Protein AF-A0A2N1RUA9-F1 (afdb_monomer_lite)

Secondary structure (DSSP, 8-state):
-EE--SSSGGGTHHHHHTT-TTS-HHHHHHHHHHHHHHHHHHHHHHHHHHHHHSTTHHHHHHHHHHHHHHHHTT-TT--------SS-GGGSEEEEEEEETTEEEEEEEESS-S-SSHHHHHHHHHHHHHHT-TTS----GGGGGGEEEEEEEE---B--S-GGG--TTT-EEEEE-TTS-EEEE-HHHHHS-----

Structure (mmCIF, N/CA/C/O backbone):
data_AF-A0A2N1RUA9-F1
#
_entry.id   AF-A0A2N1RUA9-F1
#
loop_
_atom_site.group_PDB
_atom_site.id
_atom_site.type_symbol
_atom_site.label_atom_id
_atom_site.label_alt_id
_atom_site.label_comp_id
_atom_site.label_asym_id
_atom_site.label_entity_id
_atom_site.label_seq_id
_atom_site.pdbx_PDB_ins_code
_atom_site.Cartn_x
_atom_site.Cartn_y
_atom_site.Cartn_z
_atom_site.occupancy
_atom_site.B_iso_or_equiv
_atom_site.auth_seq_id
_atom_site.auth_comp_id
_atom_site.auth_asym_id
_atom_site.auth_atom_id
_atom_site.pdbx_PDB_model_num
ATOM 1 N N . MET A 1 1 ? 3.874 -5.094 -18.663 1.00 42.56 1 MET A N 1
ATOM 2 C CA . MET A 1 1 ? 5.030 -5.319 -17.768 1.00 42.56 1 MET A CA 1
ATOM 3 C C . MET A 1 1 ? 4.571 -6.007 -16.485 1.00 42.56 1 MET A C 1
ATOM 5 O O . MET A 1 1 ? 3.390 -5.948 -16.163 1.00 42.56 1 MET A O 1
ATOM 9 N N . ILE A 1 2 ? 5.467 -6.669 -15.761 1.00 40.00 2 ILE A N 1
ATOM 10 C CA . ILE A 1 2 ? 5.155 -7.525 -14.615 1.00 40.00 2 ILE A CA 1
ATOM 11 C C . ILE A 1 2 ? 5.863 -7.078 -13.342 1.00 40.00 2 ILE A C 1
ATOM 13 O O . ILE A 1 2 ? 6.996 -6.609 -13.382 1.00 40.00 2 ILE A O 1
ATOM 17 N N . LEU A 1 3 ? 5.184 -7.272 -12.210 1.00 44.28 3 LEU A N 1
ATOM 18 C CA . LEU A 1 3 ? 5.670 -6.968 -10.866 1.00 44.28 3 LEU A CA 1
ATOM 19 C C . LEU A 1 3 ? 6.055 -8.249 -10.144 1.00 44.28 3 LEU A C 1
ATOM 21 O O . LEU A 1 3 ? 5.172 -9.037 -9.819 1.00 44.28 3 LEU A O 1
ATOM 25 N N . LYS A 1 4 ? 7.348 -8.471 -9.902 1.00 37.97 4 LYS A N 1
ATOM 26 C CA . LYS A 1 4 ? 7.865 -9.704 -9.299 1.00 37.97 4 LYS A CA 1
ATOM 27 C C . LYS A 1 4 ? 7.522 -9.796 -7.820 1.00 37.97 4 LYS A C 1
ATOM 29 O O . LYS A 1 4 ? 7.831 -8.886 -7.058 1.00 37.97 4 LYS A O 1
ATOM 34 N N . ASN A 1 5 ? 6.931 -10.924 -7.426 1.00 36.81 5 ASN A N 1
ATOM 35 C CA . ASN A 1 5 ? 6.947 -11.399 -6.048 1.00 36.81 5 ASN A CA 1
ATOM 36 C C . ASN A 1 5 ? 7.707 -12.728 -6.015 1.00 36.81 5 ASN A C 1
ATOM 38 O O . ASN A 1 5 ? 7.568 -13.565 -6.914 1.00 36.81 5 ASN A O 1
ATOM 42 N N . MET A 1 6 ? 8.607 -12.875 -5.047 1.00 37.62 6 MET A N 1
ATOM 43 C CA . MET A 1 6 ? 9.516 -14.015 -4.993 1.00 37.62 6 MET A CA 1
ATOM 44 C C . MET A 1 6 ? 8.728 -15.301 -4.785 1.00 37.62 6 MET A C 1
ATOM 46 O O . MET A 1 6 ? 7.978 -15.368 -3.828 1.00 37.62 6 MET A O 1
ATOM 50 N N . GLN A 1 7 ? 8.972 -16.312 -5.630 1.00 35.53 7 GLN A N 1
ATOM 51 C CA . GLN A 1 7 ? 9.122 -17.712 -5.193 1.00 35.53 7 GLN A CA 1
ATOM 52 C C . GLN A 1 7 ? 9.864 -18.623 -6.207 1.00 35.53 7 GLN A C 1
ATOM 54 O O . GLN A 1 7 ? 10.310 -19.672 -5.772 1.00 35.53 7 GLN A O 1
ATOM 59 N N . ASN A 1 8 ? 10.122 -18.286 -7.493 1.00 37.62 8 ASN A N 1
ATOM 60 C CA . ASN A 1 8 ? 10.739 -19.293 -8.409 1.00 37.62 8 ASN A CA 1
ATOM 61 C C . ASN A 1 8 ? 11.788 -18.862 -9.473 1.00 37.62 8 ASN A C 1
ATOM 63 O O . ASN A 1 8 ? 12.242 -19.699 -10.251 1.00 37.62 8 ASN A O 1
ATOM 67 N N . GLY A 1 9 ? 12.284 -17.620 -9.502 1.00 40.34 9 GLY A N 1
ATOM 68 C CA . GLY A 1 9 ? 13.133 -17.136 -10.618 1.00 40.34 9 GLY A CA 1
ATOM 69 C C . GLY A 1 9 ? 14.621 -17.552 -10.648 1.00 40.34 9 GLY A C 1
ATOM 70 O O . GLY A 1 9 ? 15.316 -17.265 -11.620 1.00 40.34 9 GLY A O 1
ATOM 71 N N . LYS A 1 10 ? 15.161 -18.207 -9.608 1.00 46.91 10 LYS A N 1
ATOM 72 C CA . LYS A 1 10 ? 16.627 -18.367 -9.438 1.00 46.91 10 LYS A CA 1
ATOM 73 C C . LYS A 1 10 ? 17.300 -19.364 -10.403 1.00 46.91 10 LYS A C 1
ATOM 75 O O . LYS A 1 10 ? 18.515 -19.305 -10.573 1.00 46.91 10 LYS A O 1
ATOM 80 N N . ARG A 1 11 ? 16.561 -20.295 -11.027 1.00 40.75 11 ARG A N 1
ATOM 81 C CA . ARG A 1 11 ? 17.161 -21.426 -11.777 1.00 40.75 11 ARG A CA 1
ATOM 82 C C . ARG A 1 11 ? 17.362 -21.209 -13.280 1.00 40.75 11 ARG A C 1
ATOM 84 O O . ARG A 1 11 ? 18.169 -21.927 -13.873 1.00 40.75 11 ARG A O 1
ATOM 91 N N . GLU A 1 12 ? 16.689 -20.246 -13.903 1.00 42.81 12 GLU A N 1
ATOM 92 C CA . GLU A 1 12 ? 16.811 -20.033 -15.356 1.00 42.81 12 GLU A CA 1
ATOM 93 C C . GLU A 1 12 ? 17.835 -18.960 -15.737 1.00 42.81 12 GLU A C 1
ATOM 95 O O . GLU A 1 12 ? 18.632 -19.185 -16.650 1.00 42.81 12 GLU A O 1
ATOM 100 N N . GLN A 1 13 ? 17.928 -17.862 -14.982 1.00 43.50 13 GLN A N 1
ATOM 101 C CA . GLN A 1 13 ? 18.855 -16.767 -15.302 1.00 43.50 13 GLN A CA 1
ATOM 102 C C . GLN A 1 13 ? 20.340 -17.172 -15.260 1.00 43.50 13 GLN A C 1
ATOM 104 O O . GLN A 1 13 ? 21.136 -16.722 -16.087 1.00 43.50 13 GLN A O 1
ATOM 109 N N . MET A 1 14 ? 20.715 -18.099 -14.371 1.00 39.50 14 MET A N 1
ATOM 110 C CA . MET A 1 14 ? 22.101 -18.572 -14.245 1.00 39.50 14 MET A CA 1
ATOM 111 C C . MET A 1 14 ? 22.609 -19.280 -15.519 1.00 39.50 14 MET A C 1
ATOM 113 O O . MET A 1 14 ? 23.800 -19.232 -15.827 1.00 39.50 14 MET A O 1
ATOM 117 N N . ARG A 1 15 ? 21.717 -19.923 -16.294 1.00 41.12 15 ARG A N 1
ATOM 118 C CA . ARG A 1 15 ? 22.080 -20.635 -17.537 1.00 41.12 15 ARG A CA 1
ATOM 119 C C . ARG A 1 15 ? 22.287 -19.700 -18.730 1.00 41.12 15 ARG A C 1
ATOM 121 O O . ARG A 1 15 ? 23.037 -20.049 -19.640 1.00 41.12 15 ARG A O 1
ATOM 128 N N . PHE A 1 16 ? 21.665 -18.524 -18.723 1.00 46.50 16 PHE A N 1
ATOM 129 C CA . PHE A 1 16 ? 21.822 -17.523 -19.779 1.00 46.50 16 PHE A CA 1
ATOM 130 C C . PHE A 1 16 ? 23.132 -16.735 -19.619 1.00 46.50 16 PHE A C 1
ATOM 132 O O . PHE A 1 16 ? 23.867 -16.537 -20.587 1.00 46.50 16 PHE A O 1
ATOM 139 N N . PHE A 1 17 ? 23.485 -16.385 -18.378 1.00 43.34 17 PHE A N 1
ATOM 140 C CA . PHE A 1 17 ? 24.658 -15.565 -18.063 1.00 43.34 17 PHE A CA 1
ATOM 141 C C . PHE A 1 17 ? 25.999 -16.222 -18.447 1.00 43.34 17 PHE A C 1
ATOM 143 O O . PHE A 1 17 ? 26.892 -15.554 -18.967 1.00 43.34 17 PHE A O 1
ATOM 150 N N . MET A 1 18 ? 26.131 -17.549 -18.303 1.00 45.53 18 MET A N 1
ATOM 151 C CA . MET A 1 18 ? 27.365 -18.261 -18.680 1.00 45.53 18 MET A CA 1
ATOM 152 C C . MET A 1 18 ? 27.658 -18.279 -20.194 1.00 45.53 18 MET A C 1
ATOM 154 O O . MET A 1 18 ? 28.789 -18.567 -20.582 1.00 45.53 18 MET A O 1
ATOM 158 N N . LYS A 1 19 ? 26.694 -17.945 -21.068 1.00 47.72 19 LYS A N 1
ATOM 159 C CA . LYS A 1 19 ? 26.916 -17.908 -22.528 1.00 47.72 19 LYS A CA 1
ATOM 160 C C . LYS A 1 19 ? 27.533 -16.598 -23.039 1.00 47.72 19 LYS A C 1
ATOM 162 O O . LYS A 1 19 ? 28.067 -16.598 -24.145 1.00 47.72 19 LYS A O 1
ATOM 167 N N . LEU A 1 20 ? 27.502 -15.504 -22.270 1.00 50.00 20 LEU A N 1
ATOM 168 C CA . LEU A 1 20 ? 27.883 -14.164 -22.757 1.00 50.00 20 LEU A CA 1
ATOM 169 C C . LEU A 1 20 ? 29.338 -13.738 -22.463 1.00 50.00 20 LEU A C 1
ATOM 171 O O . LEU A 1 20 ? 29.766 -12.669 -22.900 1.00 50.00 20 LEU A O 1
ATOM 175 N N . LEU A 1 21 ? 30.128 -14.556 -21.762 1.00 47.06 21 LEU A N 1
ATOM 176 C CA . LEU A 1 21 ? 31.463 -14.190 -21.268 1.00 47.06 21 LEU A CA 1
ATOM 177 C C . LEU A 1 21 ? 32.579 -14.295 -22.338 1.00 47.06 21 LEU A C 1
ATOM 179 O O . LEU A 1 21 ? 33.571 -14.993 -22.138 1.00 47.06 21 LEU A O 1
ATOM 183 N N . LYS A 1 22 ? 32.429 -13.636 -23.498 1.00 52.94 22 LYS A N 1
ATOM 184 C CA . LYS A 1 22 ? 33.479 -13.575 -24.546 1.00 52.94 22 LYS A CA 1
ATOM 185 C C . LYS A 1 22 ? 33.637 -12.224 -25.277 1.00 52.94 22 LYS A C 1
ATOM 187 O O . LYS A 1 22 ? 34.222 -12.204 -26.357 1.00 52.94 22 LYS A O 1
ATOM 192 N N . ILE A 1 23 ? 33.167 -11.084 -24.751 1.00 46.62 23 ILE A N 1
ATOM 193 C CA . ILE A 1 23 ? 33.202 -9.800 -25.498 1.00 46.62 23 ILE A CA 1
ATOM 194 C C . ILE A 1 23 ? 33.812 -8.643 -24.671 1.00 46.62 23 ILE A C 1
ATOM 196 O O . ILE A 1 23 ? 33.633 -8.567 -23.462 1.00 46.62 23 ILE A O 1
ATOM 200 N N . LYS A 1 24 ? 34.590 -7.793 -25.368 1.00 45.09 24 LYS A N 1
ATOM 201 C CA . LYS A 1 24 ? 35.513 -6.722 -24.924 1.00 45.09 24 LYS A CA 1
ATOM 202 C C . LYS A 1 24 ? 34.976 -5.755 -23.840 1.00 45.09 24 LYS A C 1
ATOM 204 O O . LYS A 1 24 ? 33.790 -5.487 -23.734 1.00 45.09 24 LYS A O 1
ATOM 209 N N . ILE A 1 25 ? 35.902 -5.144 -23.093 1.00 53.41 25 ILE A N 1
ATOM 210 C CA . ILE A 1 25 ? 35.712 -4.344 -21.858 1.00 53.41 25 ILE A CA 1
ATOM 211 C C . ILE A 1 25 ? 34.603 -3.263 -21.923 1.00 53.41 25 ILE A C 1
ATOM 213 O O . ILE A 1 25 ? 33.940 -3.016 -20.919 1.00 53.41 25 ILE A O 1
ATOM 217 N N . ILE A 1 26 ? 34.342 -2.650 -23.085 1.00 49.78 26 ILE A N 1
ATOM 218 C CA . ILE A 1 26 ? 33.304 -1.606 -23.232 1.00 49.78 26 ILE A CA 1
ATOM 219 C C . ILE A 1 26 ? 31.886 -2.203 -23.284 1.00 49.78 26 ILE A C 1
ATOM 221 O O . ILE A 1 26 ? 30.969 -1.653 -22.677 1.00 49.78 26 ILE A O 1
ATOM 225 N N . THR A 1 27 ? 31.688 -3.357 -23.931 1.00 48.97 27 THR A N 1
ATOM 226 C CA . THR A 1 27 ? 30.397 -4.065 -23.874 1.00 48.97 27 THR A CA 1
ATOM 227 C C . THR A 1 27 ? 30.180 -4.716 -22.514 1.00 48.97 27 THR A C 1
ATOM 229 O O . THR A 1 27 ? 29.043 -4.771 -22.061 1.00 48.97 27 THR A O 1
ATOM 232 N N . ALA A 1 28 ? 31.246 -5.121 -21.814 1.00 51.62 28 ALA A N 1
ATOM 233 C CA . ALA A 1 28 ? 31.136 -5.604 -20.440 1.00 51.62 28 ALA A CA 1
ATOM 234 C C . ALA A 1 28 ? 30.519 -4.547 -19.505 1.00 51.62 28 ALA A C 1
ATOM 236 O O . ALA A 1 28 ? 29.645 -4.902 -18.728 1.00 51.62 28 ALA A O 1
ATOM 237 N N . LEU A 1 29 ? 30.877 -3.258 -19.623 1.00 52.47 29 LEU A N 1
ATOM 238 C CA . LEU A 1 29 ? 30.292 -2.182 -18.802 1.00 52.47 29 LEU A CA 1
ATOM 239 C C . LEU A 1 29 ? 28.797 -1.941 -19.096 1.00 52.47 29 LEU A C 1
ATOM 241 O O . LEU A 1 29 ? 28.012 -1.752 -18.170 1.00 52.47 29 LEU A O 1
ATOM 245 N N . ILE A 1 30 ? 28.401 -1.985 -20.374 1.00 56.00 30 ILE A N 1
ATOM 246 C CA . ILE A 1 30 ? 27.001 -1.820 -20.814 1.00 56.00 30 ILE A CA 1
ATOM 247 C C . ILE A 1 30 ? 26.146 -3.033 -20.421 1.00 56.00 30 ILE A C 1
ATOM 249 O O . ILE A 1 30 ? 24.966 -2.877 -20.142 1.00 56.00 30 ILE A O 1
ATOM 253 N N . ILE A 1 31 ? 26.730 -4.232 -20.351 1.00 57.78 31 ILE A N 1
ATOM 254 C CA . ILE A 1 31 ? 26.062 -5.438 -19.836 1.00 57.78 31 ILE A CA 1
ATOM 255 C C . ILE A 1 31 ? 26.007 -5.423 -18.299 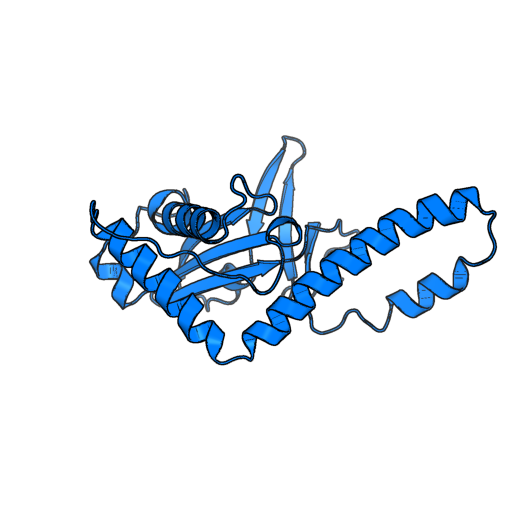1.00 57.78 31 ILE A C 1
ATOM 257 O O . ILE A 1 31 ? 25.039 -5.907 -17.718 1.00 57.78 31 ILE A O 1
ATOM 261 N N . LEU A 1 32 ? 27.016 -4.857 -17.629 1.00 54.47 32 LEU A N 1
ATOM 262 C CA . LEU A 1 32 ? 27.094 -4.822 -16.167 1.00 54.47 32 LEU A CA 1
ATOM 263 C C . LEU A 1 32 ? 26.116 -3.811 -15.551 1.00 54.47 32 LEU A C 1
ATOM 265 O O . LEU A 1 32 ? 25.615 -4.062 -14.461 1.00 54.47 32 LEU A O 1
ATOM 269 N N . LEU A 1 33 ? 25.816 -2.696 -16.230 1.00 54.91 33 LEU A N 1
ATOM 270 C CA . LEU A 1 33 ? 24.939 -1.641 -15.700 1.00 54.91 33 LEU A CA 1
ATOM 271 C C . LEU A 1 33 ? 23.479 -2.109 -15.478 1.00 54.91 33 LEU A C 1
ATOM 273 O O . LEU A 1 33 ? 22.962 -1.909 -14.376 1.00 54.91 33 LEU A O 1
ATOM 277 N N . PRO A 1 34 ? 22.817 -2.791 -16.440 1.00 53.75 34 PRO A N 1
ATOM 278 C CA . PRO A 1 34 ? 21.509 -3.406 -16.224 1.00 53.75 34 PRO A CA 1
ATOM 279 C C . PRO A 1 34 ? 21.573 -4.517 -15.175 1.00 53.75 34 PRO A C 1
ATOM 281 O O . PRO A 1 34 ? 20.695 -4.602 -14.324 1.00 53.75 34 PRO A O 1
ATOM 284 N N . LEU A 1 35 ? 22.642 -5.326 -15.179 1.00 55.41 35 LEU A N 1
ATOM 285 C CA . LEU A 1 35 ? 22.828 -6.410 -14.211 1.00 55.41 35 LEU A CA 1
ATOM 286 C C . LEU A 1 35 ? 22.924 -5.883 -12.770 1.00 55.41 35 LEU A C 1
ATOM 288 O O . LEU A 1 35 ? 22.357 -6.469 -11.852 1.00 55.41 35 LEU A O 1
ATOM 292 N N . LEU A 1 36 ? 23.610 -4.753 -12.580 1.00 54.53 36 LEU A N 1
ATOM 293 C CA . LEU A 1 36 ? 23.755 -4.082 -11.291 1.00 54.53 36 LEU A CA 1
ATOM 294 C C . LEU A 1 36 ? 22.430 -3.459 -10.826 1.00 54.53 36 LEU A C 1
ATOM 296 O O . LEU A 1 36 ? 22.105 -3.529 -9.643 1.00 54.53 36 LEU A O 1
ATOM 300 N N . SER A 1 37 ? 21.641 -2.906 -11.754 1.00 53.12 37 SER A N 1
ATOM 301 C CA . SER A 1 37 ? 20.292 -2.395 -11.472 1.00 53.12 37 SER A CA 1
ATOM 302 C C . SER A 1 37 ? 19.312 -3.509 -11.092 1.00 53.12 37 SER A C 1
ATOM 304 O O . SER A 1 37 ? 18.479 -3.321 -10.207 1.00 53.12 37 SER A O 1
ATOM 306 N N . MET A 1 38 ? 19.396 -4.675 -11.737 1.00 50.25 38 MET A N 1
ATOM 307 C CA . MET A 1 38 ? 18.578 -5.828 -11.359 1.00 50.25 38 MET A CA 1
ATOM 308 C C . MET A 1 38 ? 18.996 -6.361 -9.986 1.00 50.25 38 MET A C 1
ATOM 310 O O . MET A 1 38 ? 18.140 -6.550 -9.123 1.00 50.25 38 MET A O 1
ATOM 314 N N . ALA A 1 39 ? 20.305 -6.488 -9.739 1.00 55.97 39 ALA A N 1
ATOM 315 C CA . ALA A 1 39 ? 20.842 -6.935 -8.456 1.00 55.97 39 ALA A CA 1
ATOM 316 C C . ALA A 1 39 ? 20.423 -6.031 -7.282 1.00 55.97 39 ALA A C 1
ATOM 318 O O . ALA A 1 39 ? 20.130 -6.536 -6.198 1.00 55.97 39 ALA A O 1
ATOM 319 N N . SER A 1 40 ? 20.346 -4.708 -7.480 1.00 58.41 40 SER A N 1
ATOM 320 C CA . SER A 1 40 ? 19.898 -3.787 -6.428 1.00 58.41 40 SER A CA 1
ATOM 321 C C . SER A 1 40 ? 18.397 -3.909 -6.142 1.00 58.41 40 SER A C 1
ATOM 323 O O . SER A 1 40 ? 18.010 -3.954 -4.973 1.00 58.41 40 SER A O 1
ATOM 325 N N . SER A 1 41 ? 17.551 -4.044 -7.169 1.00 58.84 41 SER A N 1
ATOM 326 C CA . SER A 1 41 ? 16.100 -4.219 -6.989 1.00 58.84 41 SER A CA 1
ATOM 327 C C . SER A 1 41 ? 15.729 -5.559 -6.336 1.00 58.84 41 SER A C 1
ATOM 329 O O . SER A 1 41 ? 14.921 -5.577 -5.405 1.00 58.84 41 SER A O 1
ATOM 331 N N . ASP A 1 42 ? 16.388 -6.657 -6.730 1.00 64.81 42 ASP A N 1
ATOM 332 C CA . ASP A 1 42 ? 16.209 -7.974 -6.109 1.00 64.81 42 ASP A CA 1
ATOM 333 C C . ASP A 1 42 ? 16.660 -7.939 -4.632 1.00 64.81 42 ASP A C 1
ATOM 335 O O . ASP A 1 42 ? 15.972 -8.484 -3.768 1.00 64.81 42 ASP A O 1
ATOM 339 N N . SER A 1 43 ? 17.737 -7.206 -4.306 1.00 76.94 43 SER A N 1
ATOM 340 C CA . SER A 1 43 ? 18.190 -7.042 -2.913 1.00 76.94 43 SER A CA 1
ATOM 341 C C . SER A 1 43 ? 17.208 -6.255 -2.034 1.00 76.94 43 SER A C 1
ATOM 343 O O . SER A 1 43 ? 17.139 -6.469 -0.825 1.00 76.94 43 SER A O 1
ATOM 345 N N . CYS A 1 44 ? 16.428 -5.340 -2.619 1.00 85.56 44 CYS A N 1
ATOM 346 C CA . CYS A 1 44 ? 15.458 -4.542 -1.870 1.00 85.56 44 CYS A CA 1
ATOM 347 C C . CYS A 1 44 ? 14.198 -5.342 -1.548 1.00 85.56 44 CYS A C 1
ATOM 349 O O . CYS A 1 44 ? 13.717 -5.281 -0.416 1.00 85.56 44 CYS A O 1
ATOM 351 N N . LEU A 1 45 ? 13.692 -6.130 -2.501 1.00 86.69 45 LEU A N 1
ATOM 352 C CA . LEU A 1 45 ? 12.578 -7.041 -2.239 1.00 86.69 45 LEU A CA 1
ATOM 353 C C . LEU A 1 45 ? 12.943 -8.137 -1.237 1.00 86.69 45 LEU A C 1
ATOM 355 O O . LEU A 1 45 ? 12.110 -8.489 -0.409 1.00 86.69 45 LEU A O 1
ATOM 359 N N . GLU A 1 46 ? 14.178 -8.640 -1.260 1.00 89.19 46 GLU A N 1
ATOM 360 C CA . GLU A 1 46 ? 14.644 -9.635 -0.287 1.00 89.19 46 GLU A CA 1
ATOM 361 C C . GLU A 1 46 ? 14.571 -9.107 1.156 1.00 89.19 46 GLU A C 1
ATOM 363 O O . GLU A 1 46 ? 14.069 -9.802 2.038 1.00 89.19 46 GLU A O 1
ATOM 368 N N . LYS A 1 47 ? 14.956 -7.844 1.391 1.00 92.56 47 LYS A N 1
ATOM 369 C CA . LYS A 1 47 ? 14.813 -7.195 2.710 1.00 92.56 47 LYS A CA 1
ATOM 370 C C . LYS A 1 47 ? 13.355 -7.079 3.154 1.00 92.56 47 LYS A C 1
ATOM 372 O O . LYS A 1 47 ? 13.048 -7.252 4.332 1.00 92.56 47 LYS A O 1
ATOM 377 N N . TRP A 1 48 ? 12.452 -6.777 2.223 1.00 93.06 48 TRP A N 1
ATOM 378 C CA . TRP A 1 48 ? 11.018 -6.719 2.504 1.00 93.06 48 TRP A CA 1
ATOM 379 C C . TRP A 1 48 ? 10.422 -8.094 2.800 1.00 93.06 48 TRP A C 1
ATOM 381 O O . TRP A 1 48 ? 9.617 -8.212 3.724 1.00 93.06 48 TRP A O 1
ATOM 391 N N . GLU A 1 49 ? 10.837 -9.126 2.067 1.00 91.19 49 GLU A N 1
ATOM 392 C CA . GLU A 1 49 ? 10.446 -10.508 2.341 1.00 91.19 49 GLU A CA 1
ATOM 393 C C . GLU A 1 49 ? 10.910 -10.924 3.738 1.00 91.19 49 GLU A C 1
ATOM 395 O O . GLU A 1 49 ? 10.103 -11.402 4.532 1.00 91.19 49 GLU A O 1
ATOM 400 N N . GLU A 1 50 ? 12.176 -10.678 4.078 1.00 92.62 50 GLU A N 1
ATOM 401 C CA . GLU A 1 50 ? 12.711 -10.974 5.406 1.00 92.62 50 GLU A CA 1
ATOM 402 C C . GLU A 1 50 ? 11.910 -10.251 6.498 1.00 92.62 50 GLU A C 1
ATOM 404 O O . GLU A 1 50 ? 11.463 -10.871 7.466 1.00 92.62 50 GLU A O 1
ATOM 409 N N . PHE A 1 51 ? 11.654 -8.952 6.320 1.00 93.81 51 PHE A N 1
ATOM 410 C CA . PHE A 1 51 ? 10.832 -8.167 7.238 1.00 93.81 51 PHE A CA 1
ATOM 411 C C . PHE A 1 51 ? 9.402 -8.703 7.371 1.00 93.81 51 PHE A C 1
ATOM 413 O O . PHE A 1 51 ? 8.826 -8.659 8.460 1.00 93.81 51 PHE A O 1
ATOM 420 N N . SER A 1 52 ? 8.827 -9.256 6.301 1.00 92.44 52 SER A N 1
ATOM 421 C CA . SER A 1 52 ? 7.479 -9.830 6.323 1.00 92.44 52 SER A CA 1
ATOM 422 C C . SER A 1 52 ? 7.348 -11.027 7.273 1.00 92.44 52 SER A C 1
ATOM 424 O O . SER A 1 52 ? 6.236 -11.347 7.701 1.00 92.44 52 SER A O 1
ATOM 426 N N . HIS A 1 53 ? 8.459 -11.650 7.673 1.00 92.88 53 HIS A N 1
ATOM 427 C CA . HIS A 1 53 ? 8.492 -12.739 8.654 1.00 92.88 53 HIS A CA 1
ATOM 428 C C . HIS A 1 53 ? 8.801 -12.262 10.078 1.00 92.88 53 HIS A C 1
ATOM 430 O O . HIS A 1 53 ? 8.591 -13.008 11.033 1.00 92.88 53 HIS A O 1
ATOM 436 N N . ARG A 1 54 ? 9.231 -11.007 10.243 1.00 94.12 54 ARG A N 1
ATOM 437 C CA . ARG A 1 54 ? 9.557 -10.404 11.541 1.00 94.12 54 ARG A CA 1
ATOM 438 C C . ARG A 1 54 ? 8.311 -9.941 12.300 1.00 94.12 54 ARG A C 1
ATOM 440 O O . ARG A 1 54 ? 7.245 -9.716 11.723 1.00 94.12 54 ARG A O 1
ATOM 447 N N . THR A 1 55 ? 8.436 -9.772 13.614 1.00 94.25 55 THR A N 1
ATOM 448 C CA . THR A 1 55 ? 7.345 -9.290 14.483 1.00 94.25 55 THR A CA 1
ATOM 449 C C . THR A 1 55 ? 7.058 -7.800 14.304 1.00 94.25 55 THR A C 1
ATOM 451 O O . THR A 1 55 ? 5.923 -7.352 14.450 1.00 94.25 55 THR A O 1
ATOM 454 N N . GLU A 1 56 ? 8.070 -7.045 13.898 1.00 92.62 56 GLU A N 1
ATOM 455 C CA . GLU A 1 56 ? 8.088 -5.603 13.688 1.00 92.62 56 GLU A CA 1
ATOM 456 C C . GLU A 1 56 ? 7.095 -5.183 12.597 1.00 92.62 56 GLU A C 1
ATOM 458 O O . GLU A 1 56 ? 6.531 -4.090 12.653 1.00 92.62 56 GLU A O 1
ATOM 463 N N . LYS A 1 57 ? 6.736 -6.090 11.675 1.00 94.12 57 LYS A N 1
ATOM 464 C CA . LYS A 1 57 ? 5.648 -5.865 10.710 1.00 94.12 57 LYS A CA 1
ATOM 465 C C . LYS A 1 57 ? 4.323 -5.501 11.381 1.00 94.12 57 LYS A C 1
ATOM 467 O O . LYS A 1 57 ? 3.505 -4.804 10.786 1.00 94.12 57 LYS A O 1
ATOM 472 N N . ILE A 1 58 ? 4.092 -5.960 12.615 1.00 94.62 58 ILE A N 1
ATOM 473 C CA . ILE A 1 58 ? 2.895 -5.625 13.394 1.00 94.62 58 ILE A CA 1
ATOM 474 C C . ILE A 1 58 ? 2.875 -4.126 13.700 1.00 94.62 58 ILE A C 1
ATOM 476 O O . ILE A 1 58 ? 1.822 -3.502 13.589 1.00 94.62 58 ILE A O 1
ATOM 480 N N . GLN A 1 59 ? 4.029 -3.529 14.012 1.00 95.50 59 GLN A N 1
ATOM 481 C CA . GLN A 1 59 ? 4.141 -2.089 14.248 1.00 95.50 59 GLN A CA 1
ATOM 482 C C . GLN A 1 59 ? 3.788 -1.308 12.981 1.00 95.50 59 GLN A C 1
ATOM 484 O O . GLN A 1 59 ? 2.960 -0.401 13.045 1.00 95.50 59 GLN A O 1
ATOM 489 N N . LEU A 1 60 ? 4.309 -1.721 11.820 1.00 96.31 60 LEU A N 1
ATOM 490 C CA . LEU A 1 60 ? 3.969 -1.099 10.537 1.00 96.31 60 LEU A CA 1
ATOM 491 C C . LEU A 1 60 ? 2.472 -1.231 10.213 1.00 96.31 60 LEU A C 1
ATOM 493 O O . LEU A 1 60 ? 1.823 -0.249 9.858 1.00 96.31 60 LEU A O 1
ATOM 497 N N . LYS A 1 61 ? 1.884 -2.421 10.397 1.00 96.44 61 LYS A N 1
ATOM 498 C CA . LYS A 1 61 ? 0.439 -2.637 10.203 1.00 96.44 61 LYS A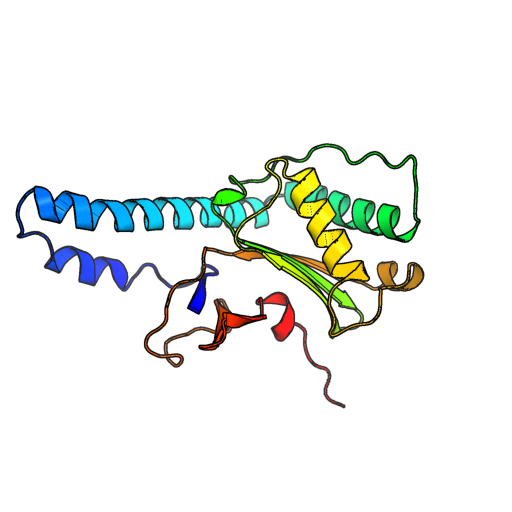 CA 1
ATOM 499 C C . LYS A 1 61 ? -0.403 -1.746 11.119 1.00 96.44 61 LYS A C 1
ATOM 501 O O . LYS A 1 61 ? -1.387 -1.158 10.667 1.00 96.44 61 LYS A O 1
ATOM 506 N N . ASN A 1 62 ? -0.016 -1.622 12.387 1.00 96.56 62 ASN A N 1
ATOM 507 C CA . ASN A 1 62 ? -0.703 -0.770 13.355 1.00 96.56 62 ASN A CA 1
ATOM 508 C C . ASN A 1 62 ? -0.572 0.711 12.996 1.00 96.56 62 ASN A C 1
ATOM 510 O O . ASN A 1 62 ? -1.556 1.446 13.088 1.00 96.56 62 ASN A O 1
ATOM 514 N N . TRP A 1 63 ? 0.607 1.136 12.541 1.00 97.62 63 TRP A N 1
ATOM 515 C CA . TRP A 1 63 ? 0.839 2.496 12.067 1.00 97.62 63 TRP A CA 1
ATOM 516 C C . TRP A 1 63 ? -0.057 2.821 10.867 1.00 97.62 63 TRP A C 1
ATOM 518 O O . TRP A 1 63 ? -0.752 3.837 10.877 1.00 97.62 63 TRP A O 1
ATOM 528 N N . ILE A 1 64 ? -0.134 1.921 9.877 1.00 98.00 64 ILE A N 1
ATOM 529 C CA . ILE A 1 64 ? -0.995 2.077 8.694 1.00 98.00 64 ILE A CA 1
ATOM 530 C C . ILE A 1 64 ? -2.466 2.199 9.114 1.00 98.00 64 ILE A C 1
ATOM 532 O O . ILE A 1 64 ? -3.163 3.125 8.692 1.00 9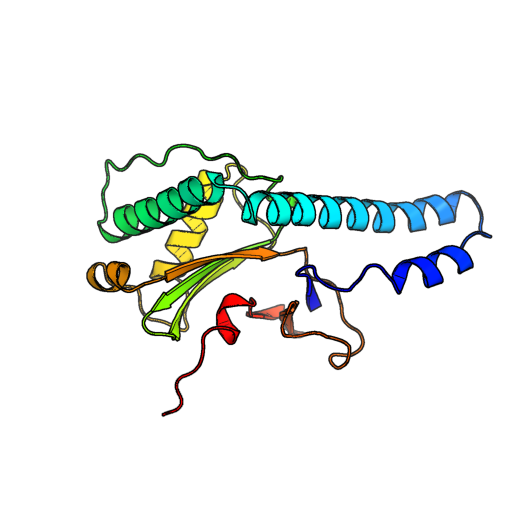8.00 64 ILE A O 1
ATOM 536 N N . ARG A 1 65 ? -2.944 1.297 9.981 1.00 97.62 65 ARG A N 1
ATOM 537 C CA . ARG A 1 65 ? -4.344 1.292 10.433 1.00 97.62 65 ARG A CA 1
ATOM 538 C C . ARG A 1 65 ? -4.698 2.535 11.252 1.00 97.62 65 ARG A C 1
ATOM 540 O O . ARG A 1 65 ? -5.761 3.115 11.042 1.00 97.62 65 ARG A O 1
ATOM 547 N N . THR A 1 66 ? -3.805 2.971 12.137 1.00 97.06 66 THR A N 1
ATOM 548 C CA . THR A 1 66 ? -3.989 4.190 12.944 1.00 97.06 66 THR A CA 1
ATOM 549 C C . THR A 1 66 ? -4.008 5.437 12.061 1.00 97.06 66 THR A C 1
ATOM 551 O O . THR A 1 66 ? -4.884 6.288 12.208 1.00 97.06 66 THR A O 1
ATOM 554 N N . THR A 1 67 ? -3.105 5.515 11.083 1.00 97.81 67 THR A N 1
ATOM 555 C CA . THR A 1 67 ? -3.060 6.602 10.096 1.00 97.81 67 THR A CA 1
ATOM 556 C C . THR A 1 67 ? -4.354 6.671 9.286 1.00 97.81 67 THR A C 1
ATOM 558 O O . THR A 1 67 ? -4.947 7.744 9.184 1.00 97.81 67 THR A O 1
ATOM 561 N N . ALA A 1 68 ? -4.858 5.535 8.789 1.00 97.75 68 ALA A N 1
ATOM 562 C CA . ALA A 1 68 ? -6.141 5.474 8.084 1.00 97.75 68 ALA A CA 1
ATOM 563 C C . ALA A 1 68 ? -7.308 5.970 8.957 1.00 97.75 68 ALA A C 1
ATOM 565 O O . ALA A 1 68 ? -8.126 6.775 8.509 1.00 97.75 68 ALA A O 1
ATOM 566 N N . PHE A 1 69 ? -7.358 5.549 10.225 1.00 97.19 69 PHE A N 1
ATOM 567 C CA . PHE A 1 69 ? -8.375 6.007 11.173 1.00 97.19 69 PHE A CA 1
ATOM 568 C C . PHE A 1 69 ? -8.313 7.519 11.426 1.00 97.19 69 PHE A C 1
ATOM 570 O O . PHE A 1 69 ? -9.354 8.184 11.440 1.00 97.19 69 PHE A O 1
ATOM 577 N N . ASN A 1 70 ? -7.112 8.073 11.613 1.00 96.88 70 ASN A N 1
ATOM 578 C CA . ASN A 1 70 ? -6.906 9.505 11.841 1.00 96.88 70 ASN A CA 1
ATOM 579 C C . ASN A 1 70 ? -7.347 10.340 10.635 1.00 96.88 70 ASN A C 1
ATOM 581 O O . ASN A 1 70 ? -8.047 11.343 10.808 1.00 96.88 70 ASN A O 1
ATOM 585 N N . ILE A 1 71 ? -7.010 9.882 9.424 1.00 96.75 71 ILE A N 1
ATOM 586 C CA . ILE A 1 71 ? -7.425 10.501 8.162 1.00 96.75 71 ILE A CA 1
ATOM 587 C C . ILE A 1 71 ? -8.957 10.512 8.048 1.00 96.75 71 ILE A C 1
ATOM 589 O O . ILE A 1 71 ? -9.545 11.580 7.870 1.00 96.75 71 ILE A O 1
ATOM 593 N N . LEU A 1 72 ? -9.618 9.360 8.226 1.00 96.31 72 LEU A N 1
ATOM 594 C CA . LEU A 1 72 ? -11.085 9.258 8.160 1.00 96.31 72 LEU A CA 1
ATOM 595 C C . LEU A 1 72 ? -11.787 10.079 9.245 1.00 96.31 72 LEU A C 1
ATOM 597 O O . LEU A 1 72 ? -12.863 10.630 9.022 1.00 96.31 72 LEU A O 1
ATOM 601 N N . SER A 1 73 ? -11.174 10.183 10.423 1.00 94.88 73 SER A N 1
ATOM 602 C CA . SER A 1 73 ? -11.688 10.989 11.533 1.00 94.88 73 SER A CA 1
ATOM 603 C C . SER A 1 73 ? -11.465 12.489 11.344 1.00 94.88 73 SER A C 1
ATOM 605 O O . SER A 1 73 ? -11.949 13.262 12.166 1.00 94.88 73 SER A O 1
ATOM 607 N N . LYS A 1 74 ? -10.741 12.906 10.292 1.00 92.81 74 LYS A N 1
ATOM 608 C CA . LYS A 1 74 ? -10.332 14.299 10.050 1.00 92.81 74 LYS A CA 1
ATOM 609 C C . LYS A 1 74 ? -9.652 14.920 11.277 1.00 92.81 74 LYS A C 1
ATOM 611 O O . LYS A 1 74 ? -9.847 16.100 11.569 1.00 92.81 74 LYS A O 1
ATOM 616 N N . ASN A 1 75 ? -8.878 14.114 12.007 1.00 91.25 75 ASN A N 1
ATOM 617 C CA . ASN A 1 75 ? -8.198 14.558 13.216 1.00 91.25 75 ASN A CA 1
ATOM 618 C C . ASN A 1 75 ? -7.058 15.518 12.841 1.00 91.25 75 ASN A C 1
ATOM 620 O O . ASN A 1 75 ? -6.058 15.097 12.259 1.00 91.25 75 ASN A O 1
ATOM 624 N N . LYS A 1 76 ? -7.230 16.807 13.152 1.00 84.25 76 LYS A N 1
ATOM 625 C CA . LYS A 1 76 ? -6.268 17.867 12.811 1.00 84.25 76 LYS A CA 1
ATOM 626 C C . LYS A 1 76 ? -5.004 17.829 13.670 1.00 84.25 76 LYS A C 1
ATOM 628 O O . LYS A 1 76 ? -3.964 18.274 13.203 1.00 84.25 76 LYS A O 1
ATOM 633 N N . ASP A 1 77 ? -5.097 17.251 14.864 1.00 88.88 77 ASP A N 1
ATOM 634 C CA . ASP A 1 77 ? -4.008 17.184 15.844 1.00 88.88 77 ASP A CA 1
ATOM 635 C C . ASP A 1 77 ? -3.286 15.826 15.812 1.00 88.88 77 ASP A C 1
ATOM 637 O O . ASP A 1 77 ? -2.433 15.535 16.651 1.00 88.88 77 ASP A O 1
ATOM 641 N N . ALA A 1 78 ? -3.637 14.958 14.857 1.00 88.69 78 ALA A N 1
ATOM 642 C CA . ALA A 1 78 ? -3.007 13.656 14.712 1.00 88.69 78 ALA A CA 1
ATOM 643 C C . ALA A 1 78 ? -1.522 13.802 14.359 1.00 88.69 78 ALA A C 1
ATOM 645 O O . ALA A 1 78 ? -1.163 14.343 13.311 1.00 88.69 78 ALA A O 1
ATOM 646 N N . ALA A 1 79 ? -0.665 13.242 15.210 1.00 87.25 79 ALA A N 1
ATOM 647 C CA . ALA A 1 79 ? 0.731 13.024 14.882 1.00 87.25 79 ALA A CA 1
ATOM 648 C C . ALA A 1 79 ? 0.873 11.794 13.975 1.00 87.25 79 ALA A C 1
ATOM 650 O O . ALA A 1 79 ? 0.234 10.762 14.193 1.00 87.25 79 ALA A O 1
ATOM 651 N N . TYR A 1 80 ? 1.753 11.902 12.984 1.00 89.94 80 TYR A N 1
ATOM 652 C CA . TYR A 1 80 ? 2.175 10.792 12.136 1.00 89.94 80 TYR A CA 1
ATOM 653 C C . TYR A 1 80 ? 3.653 10.560 12.437 1.00 89.94 80 TYR A C 1
ATOM 655 O O . TYR A 1 80 ? 4.489 11.253 11.855 1.00 89.94 80 TYR A O 1
ATOM 663 N N . PRO A 1 81 ? 3.982 9.696 13.416 1.00 90.38 81 PRO A N 1
ATOM 664 C CA . PRO A 1 81 ? 5.371 9.451 13.765 1.00 90.38 81 PRO A CA 1
ATOM 665 C C . PRO A 1 81 ? 6.098 8.883 12.552 1.00 90.38 81 PRO A C 1
ATOM 667 O O . PRO A 1 81 ? 5.489 8.174 11.742 1.00 90.38 81 PRO A O 1
ATOM 670 N N . ASP A 1 82 ? 7.382 9.207 12.441 1.00 92.06 82 ASP A N 1
ATOM 671 C CA . ASP A 1 82 ? 8.205 8.661 11.373 1.00 92.06 82 ASP A CA 1
ATOM 672 C C . ASP A 1 82 ? 8.314 7.137 11.503 1.00 92.06 82 ASP A C 1
ATOM 674 O O . ASP A 1 82 ? 8.138 6.569 12.588 1.00 92.06 82 ASP A O 1
ATOM 678 N N . ILE A 1 83 ? 8.563 6.479 10.377 1.00 93.50 83 ILE A N 1
ATOM 679 C CA . ILE A 1 83 ? 8.692 5.027 10.300 1.00 93.50 83 ILE A CA 1
ATOM 680 C C . ILE A 1 83 ? 9.908 4.662 9.470 1.00 93.50 83 ILE A C 1
ATOM 682 O O . ILE A 1 83 ? 10.201 5.275 8.445 1.00 93.50 83 ILE A O 1
ATOM 686 N N . GLU A 1 84 ? 10.571 3.594 9.882 1.00 91.19 84 GLU A N 1
ATOM 687 C CA . GLU A 1 84 ? 11.641 2.995 9.103 1.00 91.19 84 GLU A CA 1
ATOM 688 C C . GLU A 1 84 ? 11.074 1.861 8.252 1.00 91.19 84 GLU A C 1
ATOM 690 O O . GLU A 1 84 ? 10.293 1.031 8.729 1.00 91.19 84 GLU A O 1
ATOM 695 N N . LEU A 1 85 ? 11.463 1.833 6.977 1.00 92.31 85 LEU A N 1
ATOM 696 C CA . LEU A 1 85 ? 11.143 0.730 6.079 1.00 92.31 85 LEU A CA 1
ATOM 697 C C . LEU A 1 85 ? 12.357 -0.186 5.906 1.00 92.31 85 LEU A C 1
ATOM 699 O O . LEU A 1 85 ? 13.494 0.274 6.009 1.00 92.31 85 LEU A O 1
ATOM 703 N N . PRO A 1 86 ? 12.141 -1.473 5.584 1.00 91.56 86 PRO A N 1
ATOM 704 C CA . PRO A 1 86 ? 13.224 -2.454 5.448 1.00 91.56 86 PRO A CA 1
ATOM 705 C C . PRO A 1 86 ? 14.216 -2.131 4.329 1.00 91.56 86 PRO A C 1
ATOM 707 O O . PRO A 1 86 ? 15.358 -2.588 4.343 1.00 91.56 86 PRO A O 1
ATOM 710 N N . ALA A 1 87 ? 13.772 -1.370 3.332 1.00 90.06 87 ALA A N 1
ATOM 711 C CA . ALA A 1 87 ? 14.571 -0.942 2.202 1.00 90.06 87 ALA A CA 1
ATOM 712 C C . ALA A 1 87 ? 14.195 0.482 1.788 1.00 90.06 87 ALA A C 1
ATOM 714 O O . ALA A 1 87 ? 13.134 1.000 2.140 1.00 90.06 87 ALA A O 1
ATOM 715 N N . GLN A 1 88 ? 15.086 1.082 1.004 1.00 86.25 88 GLN A N 1
ATOM 716 C CA . GLN A 1 88 ? 14.893 2.381 0.375 1.00 86.25 88 GLN A CA 1
ATOM 717 C C . GLN A 1 88 ? 13.631 2.372 -0.506 1.00 86.25 88 GLN A C 1
ATOM 719 O O . GLN A 1 88 ? 13.523 1.499 -1.378 1.00 86.25 88 GLN A O 1
ATOM 724 N N . PRO A 1 89 ? 12.676 3.301 -0.294 1.00 85.12 89 PRO A N 1
ATOM 725 C CA . PRO A 1 89 ? 11.437 3.346 -1.065 1.00 85.12 89 PRO A CA 1
ATOM 726 C C . PRO A 1 89 ? 11.679 3.411 -2.575 1.00 85.12 89 PRO A C 1
ATOM 728 O O . PRO A 1 89 ? 10.950 2.803 -3.346 1.00 85.12 89 PRO A O 1
ATOM 731 N N . GLU A 1 90 ? 12.740 4.088 -3.013 1.00 85.50 90 GLU A N 1
ATOM 732 C CA . GLU A 1 90 ? 13.057 4.337 -4.422 1.00 85.50 90 GLU A CA 1
ATOM 733 C C . GLU A 1 90 ? 13.249 3.043 -5.232 1.00 85.50 90 GLU A C 1
ATOM 735 O O . GLU A 1 90 ? 13.017 3.018 -6.450 1.00 85.50 90 GLU A O 1
ATOM 740 N N . CYS A 1 91 ? 13.644 1.963 -4.554 1.00 84.94 91 CYS A N 1
ATOM 741 C CA . CYS A 1 91 ? 13.918 0.659 -5.144 1.00 84.94 91 CYS A CA 1
ATOM 742 C C . CYS A 1 91 ? 12.680 -0.241 -5.271 1.00 84.94 91 CYS A C 1
ATOM 744 O O . CYS A 1 91 ? 12.772 -1.298 -5.896 1.00 84.94 91 CYS A O 1
ATOM 746 N N . THR A 1 92 ? 11.531 0.154 -4.717 1.00 90.62 92 THR A N 1
ATOM 747 C CA . THR A 1 92 ? 10.304 -0.658 -4.701 1.00 90.62 92 THR A CA 1
ATOM 748 C C . THR A 1 92 ? 9.088 0.131 -5.173 1.00 90.62 92 THR A C 1
ATOM 750 O O . THR A 1 92 ? 9.054 1.348 -5.080 1.00 90.62 92 THR A O 1
ATOM 753 N N . GLY A 1 93 ? 8.072 -0.557 -5.687 1.00 93.81 93 GLY A N 1
ATOM 754 C CA . GLY A 1 93 ? 6.720 -0.012 -5.749 1.00 93.81 93 GLY A CA 1
ATOM 755 C C . GLY A 1 93 ? 5.976 -0.296 -4.454 1.00 93.81 93 GLY A C 1
ATOM 756 O O . GLY A 1 93 ? 6.169 -1.349 -3.848 1.00 93.81 93 GLY A O 1
ATOM 757 N N . LEU A 1 94 ? 5.120 0.635 -4.039 1.00 95.69 94 LEU A N 1
ATOM 758 C CA . LEU A 1 94 ? 4.310 0.511 -2.828 1.00 95.69 94 LEU A CA 1
ATOM 759 C C . LEU A 1 94 ? 2.855 0.808 -3.171 1.00 95.69 94 LEU A C 1
ATOM 761 O O . LEU A 1 94 ? 2.559 1.840 -3.774 1.00 95.69 94 LEU A O 1
ATOM 765 N N . PHE A 1 95 ? 1.958 -0.089 -2.767 1.00 96.94 95 PHE A N 1
ATOM 766 C CA . PHE A 1 95 ? 0.522 0.019 -3.013 1.00 96.94 95 PHE A CA 1
ATOM 767 C C . PHE A 1 95 ? -0.260 -0.334 -1.752 1.00 96.94 95 PHE A C 1
ATOM 769 O O . PHE A 1 95 ? -0.027 -1.377 -1.142 1.00 96.94 95 PHE A O 1
ATOM 776 N N . ILE A 1 96 ? -1.207 0.521 -1.375 1.00 98.19 96 ILE A N 1
ATOM 777 C CA . ILE A 1 96 ? -2.166 0.260 -0.304 1.00 98.19 96 ILE A CA 1
ATOM 778 C C . ILE A 1 96 ? -3.460 -0.231 -0.938 1.00 98.19 96 ILE A C 1
ATOM 780 O O . ILE A 1 96 ? -4.095 0.499 -1.695 1.00 98.19 96 ILE A O 1
ATOM 784 N N . THR A 1 97 ? -3.866 -1.451 -0.598 1.00 97.88 97 THR A N 1
ATOM 785 C CA . THR A 1 97 ? -5.147 -2.033 -1.001 1.00 97.88 97 THR A CA 1
ATOM 786 C C . THR A 1 97 ? -6.044 -2.184 0.223 1.00 97.88 97 THR A C 1
ATOM 788 O O . THR A 1 97 ? -5.654 -2.771 1.232 1.00 97.88 97 THR A O 1
ATOM 791 N N . LEU A 1 98 ? -7.260 -1.659 0.132 1.00 97.88 98 LEU A N 1
ATOM 792 C CA . LEU A 1 98 ? -8.323 -1.810 1.117 1.00 97.88 98 LEU A CA 1
ATOM 793 C C . LEU A 1 98 ? -9.226 -2.959 0.682 1.00 97.88 98 LEU A C 1
ATOM 795 O O . LEU A 1 98 ? -9.755 -2.945 -0.430 1.00 97.88 98 LEU A O 1
ATOM 799 N N . ILE A 1 99 ? -9.427 -3.938 1.556 1.00 96.38 99 ILE A N 1
ATOM 800 C CA . ILE A 1 99 ? -10.279 -5.098 1.300 1.00 96.38 99 ILE A CA 1
ATOM 801 C C . ILE A 1 99 ? -11.340 -5.159 2.392 1.00 96.38 99 ILE A C 1
ATOM 803 O O . ILE A 1 99 ? -11.028 -5.269 3.571 1.00 96.38 99 ILE A O 1
ATOM 807 N N . ARG A 1 100 ? -12.616 -5.126 2.012 1.00 94.56 100 ARG A N 1
ATOM 808 C CA . ARG A 1 100 ? -13.743 -5.253 2.942 1.00 94.56 100 ARG A CA 1
ATOM 809 C C . ARG A 1 100 ? -14.660 -6.369 2.478 1.00 94.56 100 ARG A C 1
ATOM 811 O O . ARG A 1 100 ? -15.080 -6.390 1.324 1.00 94.56 100 ARG A O 1
ATOM 818 N N . LYS A 1 101 ? -14.985 -7.302 3.378 1.00 91.88 101 LYS A N 1
ATOM 819 C CA . LYS A 1 101 ? -15.886 -8.442 3.097 1.00 91.88 101 LYS A CA 1
ATOM 820 C C . LYS A 1 101 ? -15.487 -9.226 1.834 1.00 91.88 101 LYS A C 1
ATOM 822 O O . LYS A 1 101 ? -16.344 -9.631 1.052 1.00 91.88 101 LYS A O 1
ATOM 827 N N . GLY A 1 102 ? -14.181 -9.420 1.635 1.00 87.75 102 GLY A N 1
ATOM 828 C CA . GLY A 1 102 ? -13.645 -10.126 0.469 1.00 87.75 102 GLY A CA 1
ATOM 829 C C . GLY A 1 102 ? -13.841 -9.376 -0.852 1.00 87.75 102 GLY A C 1
ATOM 830 O O . GLY A 1 102 ? -13.991 -10.011 -1.889 1.00 87.75 102 GLY A O 1
ATOM 831 N N . LYS A 1 103 ? -13.886 -8.039 -0.837 1.00 92.00 103 LYS A N 1
ATOM 832 C CA . LYS A 1 103 ? -13.902 -7.201 -2.044 1.00 92.00 103 LYS A CA 1
ATOM 833 C C . LYS A 1 103 ? -12.932 -6.037 -1.893 1.00 92.00 103 LYS A C 1
ATOM 835 O O . LYS A 1 103 ? -12.845 -5.449 -0.816 1.00 92.00 103 LYS A O 1
ATOM 840 N N . VAL A 1 104 ? -12.241 -5.691 -2.979 1.00 95.38 104 VAL A N 1
ATOM 841 C CA . VAL A 1 104 ? -11.430 -4.469 -3.048 1.00 95.38 104 VAL A CA 1
ATOM 842 C C . VAL A 1 104 ? -12.351 -3.261 -2.892 1.00 95.38 104 VAL A C 1
ATOM 844 O O . VAL A 1 104 ? -13.430 -3.208 -3.487 1.00 95.38 104 VAL A O 1
ATOM 847 N N . ARG A 1 105 ? -11.937 -2.325 -2.041 1.00 96.12 105 ARG A N 1
ATOM 848 C CA . ARG A 1 105 ? -12.678 -1.114 -1.673 1.00 96.12 105 ARG A CA 1
ATOM 849 C C . ARG A 1 105 ? -11.910 0.170 -1.999 1.00 96.12 105 ARG A C 1
ATOM 851 O O . ARG A 1 105 ? -12.496 1.247 -1.920 1.00 96.12 105 ARG A O 1
ATOM 858 N N . GLY A 1 106 ? -10.643 0.024 -2.378 1.00 96.75 106 GLY A N 1
ATOM 859 C CA . GLY A 1 106 ? -9.740 1.066 -2.848 1.00 96.75 106 GLY A CA 1
ATOM 860 C C . GLY A 1 106 ? -8.328 0.505 -3.012 1.00 96.75 106 GLY A C 1
ATOM 861 O O . GLY A 1 106 ? -7.902 -0.333 -2.218 1.00 96.75 106 GLY A O 1
ATOM 862 N N . CYS A 1 107 ? -7.604 0.940 -4.034 1.00 97.19 107 CYS A N 1
ATOM 863 C CA . CY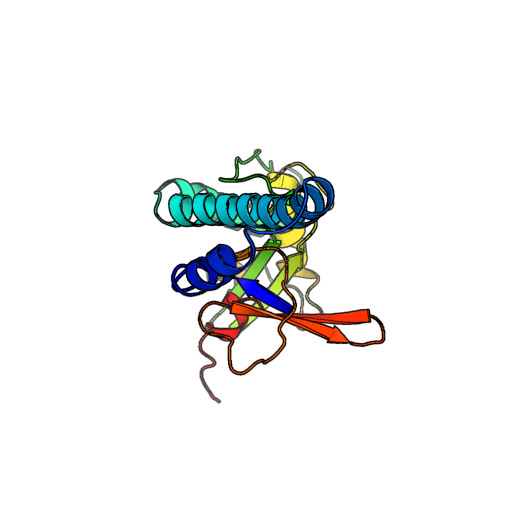S A 1 107 ? -6.191 0.652 -4.237 1.00 97.19 107 CYS A CA 1
ATOM 864 C C . CYS A 1 107 ? -5.484 1.927 -4.699 1.00 97.19 107 CYS A C 1
ATOM 866 O O . CYS A 1 107 ? -5.978 2.623 -5.585 1.00 97.19 107 CYS A O 1
ATOM 868 N N . TYR A 1 108 ? -4.336 2.247 -4.106 1.00 97.25 108 TYR A N 1
ATOM 869 C CA . TYR A 1 108 ? -3.543 3.397 -4.530 1.00 97.25 108 TYR A CA 1
ATOM 870 C C . TYR A 1 108 ? -2.063 3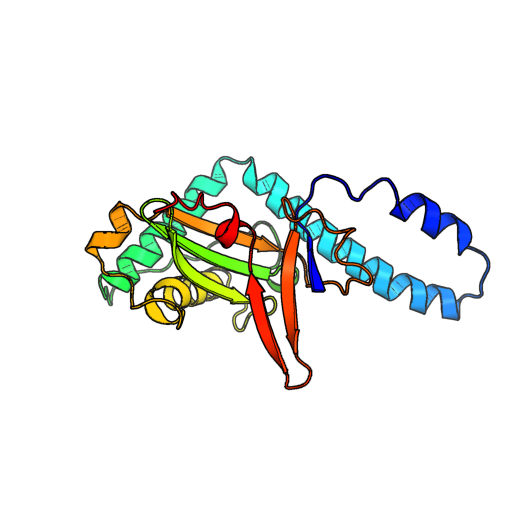.192 -4.229 1.00 97.25 108 TYR A C 1
ATOM 872 O O . TYR A 1 108 ? -1.696 2.662 -3.179 1.00 97.25 108 TYR A O 1
ATOM 880 N N . GLY A 1 109 ? -1.209 3.623 -5.149 1.00 96.06 109 GLY A N 1
ATOM 881 C CA . GLY A 1 109 ? 0.231 3.456 -5.042 1.00 96.06 109 GLY A CA 1
ATOM 882 C C . GLY A 1 109 ? 0.947 3.819 -6.330 1.00 96.06 109 GLY A C 1
ATOM 883 O O . GLY A 1 109 ? 0.318 4.172 -7.328 1.00 96.06 109 GLY A O 1
ATOM 884 N N . ALA A 1 110 ? 2.271 3.734 -6.302 1.00 95.00 110 ALA A N 1
ATOM 885 C CA . ALA A 1 110 ? 3.097 3.948 -7.481 1.00 95.00 110 ALA A CA 1
ATOM 886 C C . ALA A 1 110 ? 4.441 3.225 -7.359 1.00 95.00 110 ALA A C 1
ATOM 888 O O . ALA A 1 110 ? 4.867 2.829 -6.272 1.00 95.00 110 ALA A O 1
ATOM 889 N N . PHE A 1 111 ? 5.136 3.112 -8.492 1.00 92.31 111 PHE A N 1
ATOM 890 C CA . PHE A 1 111 ? 6.518 2.632 -8.546 1.00 92.31 111 PHE A CA 1
ATOM 891 C C . PHE A 1 111 ? 7.534 3.717 -8.213 1.00 92.31 111 PHE A C 1
ATOM 893 O O . PHE A 1 111 ? 8.641 3.390 -7.809 1.00 92.31 111 PHE A O 1
ATOM 900 N N . THR A 1 112 ? 7.190 4.989 -8.408 1.00 92.62 112 THR A N 1
ATOM 901 C CA . THR A 1 112 ? 8.067 6.131 -8.138 1.00 92.62 112 THR A CA 1
ATOM 902 C C . THR A 1 112 ? 7.348 7.081 -7.199 1.00 92.62 112 THR A C 1
ATOM 904 O O . THR A 1 112 ? 6.194 7.446 -7.432 1.00 92.62 112 THR A O 1
ATOM 907 N N . HIS A 1 113 ? 8.025 7.461 -6.124 1.00 94.56 113 HIS A N 1
ATOM 908 C CA . HIS A 1 113 ? 7.418 8.183 -5.018 1.00 94.56 113 HIS A CA 1
ATOM 909 C C . HIS A 1 113 ? 7.737 9.675 -5.097 1.00 94.56 113 HIS A C 1
ATOM 911 O O . HIS A 1 113 ? 8.834 10.074 -5.473 1.00 94.56 113 HIS A O 1
ATOM 917 N N . ARG A 1 114 ? 6.754 10.509 -4.746 1.00 92.75 114 ARG A N 1
ATOM 918 C CA . ARG A 1 114 ? 6.911 11.971 -4.698 1.00 92.75 114 ARG A CA 1
ATOM 919 C C . ARG A 1 114 ? 7.745 12.425 -3.498 1.00 92.75 114 ARG A C 1
ATOM 921 O O . ARG A 1 114 ? 8.405 13.457 -3.565 1.00 92.75 114 ARG A O 1
ATOM 928 N N . TYR A 1 115 ? 7.628 11.698 -2.394 1.00 92.06 115 TYR A N 1
ATOM 929 C CA . TYR A 1 115 ? 8.229 12.031 -1.110 1.00 92.06 115 TYR A CA 1
ATOM 930 C C . TYR A 1 115 ? 9.398 11.092 -0.826 1.00 92.06 115 TYR A C 1
ATOM 932 O O . TYR A 1 115 ? 9.377 9.946 -1.265 1.00 92.06 115 TYR A O 1
ATOM 940 N N . ASN A 1 116 ? 10.367 11.573 -0.046 1.00 87.81 116 ASN A N 1
ATOM 941 C CA . ASN A 1 116 ? 11.499 10.764 0.414 1.00 87.81 116 ASN A CA 1
ATOM 942 C C . ASN A 1 116 ? 11.244 10.150 1.802 1.00 87.81 116 ASN A C 1
ATOM 944 O O . ASN A 1 116 ? 11.803 9.108 2.121 1.00 87.81 116 ASN A O 1
ATOM 948 N N . SER A 1 117 ? 10.406 10.781 2.640 1.00 94.00 117 SER A N 1
ATOM 949 C CA . SER A 1 117 ? 10.045 10.228 3.954 1.00 94.00 117 SER A CA 1
ATOM 950 C C . SER A 1 117 ? 9.075 9.056 3.781 1.00 94.00 117 SER A C 1
ATOM 952 O O . SER A 1 117 ? 7.994 9.250 3.212 1.00 94.00 117 SER A O 1
ATOM 954 N N . PRO A 1 118 ? 9.388 7.865 4.317 1.00 94.50 118 PRO A N 1
ATOM 955 C CA . PRO A 1 118 ? 8.470 6.736 4.299 1.00 94.50 118 PRO A CA 1
ATOM 956 C C . PRO A 1 118 ? 7.086 7.020 4.881 1.00 94.50 118 PRO A C 1
ATOM 958 O O . PRO A 1 118 ? 6.077 6.580 4.323 1.00 94.50 118 PRO A O 1
ATOM 961 N N . ALA A 1 119 ? 7.030 7.776 5.980 1.00 96.00 119 ALA A N 1
ATOM 962 C CA . ALA A 1 119 ? 5.779 8.151 6.621 1.00 96.00 119 ALA A CA 1
ATOM 963 C C . ALA A 1 119 ? 4.908 9.002 5.686 1.00 96.00 119 ALA A C 1
ATOM 965 O O . ALA A 1 119 ? 3.707 8.753 5.562 1.00 96.00 119 ALA A O 1
ATOM 966 N N . ASP A 1 120 ? 5.498 9.965 4.974 1.00 96.56 120 ASP A N 1
ATOM 967 C CA . ASP A 1 120 ? 4.762 10.782 4.008 1.00 96.56 120 ASP A CA 1
ATOM 968 C C . ASP A 1 120 ? 4.303 9.975 2.788 1.00 96.56 120 ASP A C 1
ATOM 970 O O . ASP A 1 120 ? 3.156 10.136 2.366 1.00 96.56 120 ASP A O 1
ATOM 974 N N . ILE A 1 121 ? 5.140 9.065 2.272 1.00 96.94 121 ILE A N 1
ATOM 975 C CA . ILE A 1 121 ? 4.781 8.166 1.161 1.00 96.94 121 ILE A CA 1
ATOM 976 C C . ILE A 1 121 ? 3.569 7.309 1.537 1.00 96.94 121 ILE A C 1
ATOM 978 O O . ILE A 1 121 ? 2.559 7.312 0.832 1.00 96.94 121 ILE A O 1
ATOM 982 N N . LEU A 1 122 ? 3.635 6.589 2.663 1.00 97.62 122 LEU A N 1
ATOM 983 C CA . LEU A 1 122 ? 2.537 5.709 3.063 1.00 97.62 122 LEU A CA 1
ATOM 984 C C . LEU A 1 122 ? 1.284 6.496 3.444 1.00 97.62 122 LEU A C 1
ATOM 986 O O . LEU A 1 122 ? 0.185 6.059 3.117 1.00 97.62 122 LEU A O 1
ATOM 990 N N . LYS A 1 123 ? 1.412 7.664 4.082 1.00 97.56 123 LYS A N 1
ATOM 991 C CA . LYS A 1 123 ? 0.264 8.531 4.385 1.00 97.56 123 LYS A CA 1
ATOM 992 C C . LYS A 1 123 ? -0.445 8.994 3.110 1.00 97.56 123 LYS A C 1
ATOM 994 O O . LYS A 1 123 ? -1.676 8.962 3.069 1.00 97.56 123 LYS A O 1
ATOM 999 N N . ASP A 1 124 ? 0.304 9.389 2.079 1.00 97.75 124 ASP A N 1
ATOM 1000 C CA . ASP A 1 124 ? -0.260 9.751 0.774 1.00 97.75 124 ASP A CA 1
ATOM 1001 C C . ASP A 1 124 ? -1.002 8.564 0.146 1.00 97.75 124 ASP A C 1
ATOM 1003 O O . ASP A 1 124 ? -2.146 8.703 -0.285 1.00 97.75 124 ASP A O 1
ATOM 1007 N N . TYR A 1 125 ? -0.418 7.364 0.193 1.00 98.31 125 TYR A N 1
ATOM 1008 C CA . TYR A 1 125 ? -1.028 6.174 -0.408 1.00 98.31 125 TYR A CA 1
ATOM 1009 C C . TYR A 1 125 ? -2.233 5.652 0.366 1.00 98.31 125 TYR A C 1
ATOM 1011 O O . TYR A 1 125 ? -3.221 5.249 -0.244 1.00 98.31 125 TYR A O 1
ATOM 1019 N N . ILE A 1 126 ? -2.218 5.742 1.695 1.00 98.50 126 ILE A N 1
ATOM 1020 C CA . ILE A 1 126 ? -3.392 5.469 2.527 1.00 98.50 126 ILE A CA 1
ATOM 1021 C C . ILE A 1 126 ? -4.511 6.451 2.173 1.00 98.50 126 ILE A C 1
ATOM 1023 O O . ILE A 1 126 ? -5.640 6.031 1.930 1.00 98.50 126 ILE A O 1
ATOM 1027 N N . LYS A 1 127 ? -4.214 7.754 2.090 1.00 97.88 127 LYS A N 1
ATOM 1028 C CA . LYS A 1 127 ? -5.204 8.770 1.708 1.00 97.88 127 LYS A CA 1
ATOM 1029 C C . LYS A 1 127 ? -5.758 8.517 0.304 1.00 97.88 127 LYS A C 1
ATOM 1031 O O . LYS A 1 127 ? -6.968 8.613 0.106 1.00 97.88 127 LYS A O 1
ATOM 1036 N N . GLY A 1 128 ? -4.893 8.178 -0.647 1.00 98.12 128 GLY A N 1
ATOM 1037 C CA . GLY A 1 128 ? -5.283 7.835 -2.008 1.00 98.12 128 GLY A CA 1
ATOM 1038 C C . GLY A 1 128 ? -6.205 6.619 -2.052 1.00 98.12 128 GLY A C 1
ATOM 1039 O O . GLY A 1 128 ? -7.268 6.687 -2.657 1.00 98.12 128 GLY A O 1
ATOM 1040 N N . ALA A 1 129 ? -5.876 5.546 -1.331 1.00 98.19 129 ALA A N 1
ATOM 1041 C CA . ALA A 1 129 ? -6.705 4.344 -1.300 1.00 98.19 129 ALA A CA 1
ATOM 1042 C C . ALA A 1 129 ? -8.069 4.593 -0.630 1.00 98.19 129 ALA A C 1
ATOM 1044 O O . ALA A 1 129 ? -9.061 3.986 -1.021 1.00 98.19 129 ALA A O 1
ATOM 1045 N N . LEU A 1 130 ? -8.138 5.502 0.350 1.00 98.25 130 LEU A N 1
ATOM 1046 C CA . LEU A 1 130 ? -9.384 5.870 1.030 1.00 98.25 130 LEU A CA 1
ATOM 1047 C C . LEU A 1 130 ? -10.324 6.734 0.173 1.00 98.25 130 LEU A C 1
ATOM 1049 O O . LEU A 1 130 ? -11.535 6.664 0.378 1.00 98.25 130 LEU A O 1
ATOM 1053 N N . TYR A 1 131 ? -9.796 7.563 -0.738 1.00 97.69 131 TYR A N 1
ATOM 1054 C CA . TYR A 1 131 ? -10.578 8.636 -1.377 1.00 97.69 131 TYR A CA 1
ATOM 1055 C C . TYR A 1 131 ? -10.467 8.753 -2.898 1.00 97.69 131 TYR A C 1
ATOM 1057 O O . TYR A 1 131 ? -11.347 9.363 -3.501 1.00 97.69 131 TYR A O 1
ATOM 1065 N N . LEU A 1 132 ? -9.383 8.272 -3.505 1.00 96.88 132 LEU A N 1
ATOM 1066 C CA . LEU A 1 132 ? -8.979 8.643 -4.866 1.00 96.88 132 LEU A CA 1
ATOM 1067 C C . LEU A 1 132 ? -8.973 7.479 -5.861 1.00 96.88 132 LEU A C 1
ATOM 1069 O O . LEU A 1 132 ? -8.665 7.713 -7.025 1.00 96.88 132 LEU A O 1
ATOM 1073 N N . ASP A 1 133 ? -9.305 6.252 -5.449 1.00 95.44 133 ASP A N 1
ATOM 1074 C CA . ASP A 1 133 ? -9.525 5.164 -6.408 1.00 95.44 133 ASP A CA 1
ATOM 1075 C C . ASP A 1 133 ? -10.857 5.401 -7.148 1.00 95.44 133 ASP A C 1
ATOM 1077 O O . ASP A 1 133 ? -11.918 5.233 -6.544 1.00 95.44 133 ASP A O 1
ATOM 1081 N N . PRO A 1 134 ? -10.848 5.767 -8.445 1.00 92.25 134 PRO A N 1
ATOM 1082 C CA . PRO A 1 134 ? -12.057 6.163 -9.169 1.00 92.25 134 PRO A CA 1
ATOM 1083 C C . PRO A 1 134 ? -13.049 5.010 -9.372 1.00 92.25 134 PRO A C 1
ATOM 1085 O O . PRO A 1 134 ? -14.196 5.241 -9.753 1.00 92.25 134 PRO A O 1
ATOM 1088 N N . ARG A 1 135 ? -12.629 3.760 -9.130 1.00 92.75 135 ARG A N 1
ATOM 1089 C CA . ARG A 1 135 ? -13.486 2.568 -9.228 1.00 92.75 135 ARG A CA 1
ATOM 1090 C C . ARG A 1 135 ? -14.415 2.426 -8.019 1.00 92.75 135 ARG A C 1
ATOM 1092 O O . ARG A 1 135 ? -15.324 1.595 -8.041 1.00 92.75 135 ARG A O 1
ATOM 1099 N N . HIS A 1 136 ? -14.184 3.206 -6.962 1.00 94.31 136 HIS A N 1
ATOM 1100 C CA . HIS A 1 136 ? -14.871 3.098 -5.684 1.00 94.31 136 HIS A CA 1
ATOM 1101 C C . HIS A 1 136 ? -15.252 4.481 -5.138 1.00 94.31 136 HIS A C 1
ATOM 1103 O O . HIS A 1 136 ? -14.556 5.469 -5.338 1.00 94.31 136 HIS A O 1
ATOM 1109 N N . THR A 1 137 ? -16.360 4.574 -4.403 1.00 94.12 137 THR A N 1
ATOM 1110 C CA . THR A 1 137 ? -16.651 5.790 -3.628 1.00 94.12 137 THR A CA 1
ATOM 1111 C C . THR A 1 137 ? -15.669 5.918 -2.458 1.00 94.12 137 THR A C 1
ATOM 1113 O O . THR A 1 137 ? -15.105 4.909 -2.041 1.00 94.12 137 THR A O 1
ATOM 1116 N N . PRO A 1 138 ? -15.465 7.103 -1.864 1.00 95.62 138 PRO A N 1
ATOM 1117 C CA . PRO A 1 138 ? -14.739 7.235 -0.600 1.00 95.62 138 PRO A CA 1
ATOM 1118 C C . PRO A 1 138 ? -15.120 6.182 0.455 1.00 95.62 138 PRO A C 1
ATOM 1120 O O . PRO A 1 138 ? -16.297 5.837 0.583 1.00 95.62 138 PRO A O 1
ATOM 1123 N N . LEU A 1 139 ? -14.136 5.652 1.191 1.00 94.75 139 LEU A N 1
ATOM 1124 C CA . LEU A 1 139 ? -14.380 4.753 2.324 1.00 94.75 139 LEU A CA 1
ATOM 1125 C C . LEU A 1 139 ? -14.954 5.552 3.502 1.00 94.75 139 LEU A C 1
ATOM 1127 O O . LEU A 1 139 ? -14.376 6.558 3.915 1.00 94.75 139 LEU A O 1
ATOM 1131 N N . GLU A 1 140 ? -16.048 5.076 4.088 1.00 93.25 140 GLU A N 1
ATOM 1132 C CA . GLU A 1 140 ? -16.620 5.686 5.285 1.00 93.25 140 GLU A CA 1
ATOM 1133 C C . GLU A 1 140 ? -15.931 5.202 6.569 1.00 93.25 140 GLU A C 1
ATOM 1135 O O . GLU A 1 140 ? -15.458 4.068 6.671 1.00 93.25 140 GLU A O 1
ATOM 1140 N N . LYS A 1 141 ? -15.919 6.046 7.610 1.00 94.06 141 LYS A N 1
ATOM 1141 C CA . LYS A 1 141 ? -15.225 5.750 8.879 1.00 94.06 141 LYS A CA 1
ATOM 1142 C C . LYS A 1 141 ? -15.668 4.428 9.521 1.00 94.06 141 LYS A C 1
ATOM 1144 O O . LYS A 1 141 ? -14.827 3.699 10.040 1.00 94.06 141 LYS A O 1
ATOM 1149 N N . TYR A 1 142 ? -16.964 4.118 9.487 1.00 93.88 142 TYR A N 1
ATOM 1150 C CA . TYR A 1 142 ? -17.509 2.887 10.073 1.00 93.88 142 TYR A CA 1
ATOM 1151 C C . TYR A 1 142 ? -17.120 1.626 9.282 1.00 93.88 142 TYR A C 1
ATOM 1153 O O . TYR A 1 142 ? -17.145 0.528 9.827 1.00 93.88 142 TYR A O 1
ATOM 1161 N N . GLU A 1 143 ? -16.744 1.755 8.004 1.00 95.75 143 GLU A N 1
ATOM 1162 C CA . GLU A 1 143 ? -16.309 0.618 7.186 1.00 95.75 143 GLU A CA 1
ATOM 1163 C C . GLU A 1 143 ? -14.904 0.136 7.573 1.00 95.75 143 GLU A C 1
ATOM 1165 O O . GLU A 1 143 ? -14.574 -1.031 7.349 1.00 95.75 143 GLU A O 1
ATOM 1170 N N . LEU A 1 144 ? -14.074 1.013 8.155 1.00 96.31 144 LEU A N 1
ATOM 1171 C CA . LEU A 1 144 ? -12.666 0.732 8.447 1.00 96.31 144 LEU A CA 1
ATOM 1172 C C . LEU A 1 144 ? -12.481 -0.447 9.412 1.00 96.31 144 LEU A C 1
ATOM 1174 O O . LEU A 1 144 ? -11.512 -1.199 9.289 1.00 96.31 144 LEU A O 1
ATOM 1178 N N . GLU A 1 145 ? -13.405 -0.632 10.355 1.00 94.69 145 GLU A N 1
ATOM 1179 C CA . GLU A 1 145 ? -13.337 -1.717 11.336 1.00 94.69 145 GLU A CA 1
ATOM 1180 C C . GLU A 1 145 ? -13.318 -3.093 10.654 1.00 94.69 145 GLU A C 1
ATOM 1182 O O . GLU A 1 145 ? -12.460 -3.920 10.956 1.00 94.69 145 GLU A O 1
ATOM 1187 N N . GLU A 1 146 ? -14.167 -3.278 9.643 1.00 95.00 146 GLU A N 1
ATOM 1188 C CA . GLU A 1 146 ? -14.276 -4.499 8.835 1.00 95.00 146 GLU A CA 1
ATOM 1189 C C . GLU A 1 146 ? -13.317 -4.524 7.625 1.00 95.00 146 GLU A C 1
ATOM 1191 O O . GLU A 1 146 ? -13.422 -5.406 6.768 1.00 95.00 146 GLU A O 1
ATOM 1196 N N . THR A 1 147 ? -12.432 -3.530 7.505 1.00 96.94 147 THR A N 1
ATOM 1197 C CA . THR A 1 147 ? -11.512 -3.391 6.372 1.00 96.94 147 THR A CA 1
ATOM 1198 C C . THR A 1 147 ? -10.131 -3.927 6.732 1.00 96.94 147 THR A C 1
ATOM 1200 O O . THR A 1 147 ? -9.491 -3.471 7.684 1.00 96.94 147 THR A O 1
ATOM 1203 N N . GLU A 1 148 ? -9.647 -4.872 5.937 1.00 96.81 148 GLU A N 1
ATOM 1204 C CA . GLU A 1 148 ? -8.248 -5.270 5.880 1.00 96.81 148 GLU A CA 1
ATOM 1205 C C . GLU A 1 148 ? -7.465 -4.266 5.025 1.00 96.81 148 GLU A C 1
ATOM 1207 O O . GLU A 1 148 ? -7.909 -3.868 3.948 1.00 96.81 148 GLU A O 1
ATOM 1212 N N . ILE A 1 149 ? -6.296 -3.845 5.512 1.00 97.69 149 ILE A N 1
ATOM 1213 C CA . ILE A 1 149 ? -5.391 -2.955 4.780 1.00 97.69 149 ILE A CA 1
ATOM 1214 C C . ILE A 1 149 ? -4.133 -3.744 4.449 1.00 97.69 149 ILE A C 1
ATOM 1216 O O . ILE A 1 149 ? -3.412 -4.176 5.353 1.00 97.69 149 ILE A O 1
ATOM 1220 N N . VAL A 1 150 ? -3.876 -3.919 3.158 1.00 96.56 150 VAL A N 1
ATOM 1221 C CA . VAL A 1 150 ? -2.730 -4.659 2.636 1.00 96.56 150 VAL A CA 1
ATOM 1222 C C . VAL A 1 150 ? -1.750 -3.671 2.020 1.00 96.56 150 VAL A C 1
ATOM 1224 O O . VAL A 1 150 ? -2.099 -2.943 1.095 1.00 96.56 150 VAL A O 1
ATOM 1227 N N . LEU A 1 151 ? -0.516 -3.660 2.523 1.00 96.50 151 LEU A N 1
ATOM 1228 C CA . LEU A 1 151 ? 0.607 -3.023 1.843 1.00 96.50 151 LEU A CA 1
ATOM 1229 C C . LEU A 1 151 ? 1.232 -4.051 0.898 1.00 96.50 151 LEU A C 1
ATOM 1231 O O . LEU A 1 151 ? 1.841 -5.017 1.354 1.00 96.50 151 LEU A O 1
ATOM 1235 N N . THR A 1 152 ? 1.074 -3.845 -0.406 1.00 94.88 152 THR A N 1
ATOM 1236 C CA . THR A 1 152 ? 1.809 -4.601 -1.421 1.00 94.88 152 THR A CA 1
ATOM 1237 C C . THR A 1 152 ? 3.108 -3.873 -1.736 1.00 94.88 152 THR A C 1
ATOM 1239 O O . THR A 1 152 ? 3.091 -2.685 -2.060 1.00 94.88 152 THR A O 1
ATOM 1242 N N . VAL A 1 153 ? 4.216 -4.608 -1.688 1.00 93.62 153 VAL A N 1
ATOM 1243 C CA . VAL A 1 153 ? 5.542 -4.142 -2.100 1.00 93.62 153 VAL A CA 1
ATOM 1244 C C . VAL A 1 153 ? 5.949 -4.880 -3.368 1.00 93.62 153 VAL A C 1
ATOM 1246 O O . VAL A 1 153 ? 5.754 -6.091 -3.462 1.00 93.62 153 VAL A O 1
ATOM 1249 N N . THR A 1 154 ? 6.479 -4.162 -4.355 1.00 91.38 154 THR A N 1
ATOM 1250 C CA . THR A 1 154 ? 6.800 -4.724 -5.673 1.00 91.38 154 THR A CA 1
ATOM 1251 C C . THR A 1 154 ? 8.182 -4.308 -6.153 1.00 91.38 154 THR A C 1
ATOM 1253 O O . THR A 1 154 ? 8.715 -3.282 -5.735 1.00 91.38 154 THR A O 1
ATOM 1256 N N . SER A 1 155 ? 8.749 -5.063 -7.094 1.00 88.88 155 SER A N 1
ATOM 1257 C CA . SER A 1 155 ? 9.850 -4.569 -7.924 1.00 88.88 155 SER A CA 1
ATOM 1258 C C . SER A 1 155 ? 9.360 -3.442 -8.842 1.00 88.88 155 SER A C 1
ATOM 1260 O O . SER A 1 155 ? 8.156 -3.158 -8.928 1.00 88.88 155 SER A O 1
ATOM 1262 N N . LYS A 1 156 ? 10.290 -2.825 -9.578 1.00 87.19 156 LYS A N 1
ATOM 1263 C CA . LYS A 1 156 ? 9.927 -2.060 -10.776 1.00 87.19 156 LYS A CA 1
ATOM 1264 C C . LYS A 1 156 ? 9.289 -2.997 -11.818 1.00 87.19 156 LYS A C 1
ATOM 1266 O O . LYS A 1 156 ? 9.610 -4.190 -11.826 1.00 87.19 156 LYS A O 1
ATOM 1271 N N . PRO A 1 157 ? 8.379 -2.482 -12.661 1.00 87.19 157 PRO A N 1
ATOM 1272 C CA . PRO A 1 157 ? 7.769 -3.267 -13.723 1.00 87.19 157 PRO A CA 1
ATOM 1273 C C . PRO A 1 157 ? 8.804 -3.678 -14.775 1.00 87.19 157 PRO A C 1
ATOM 1275 O O . PRO A 1 157 ? 9.605 -2.859 -15.217 1.00 87.19 157 PRO A O 1
ATOM 1278 N N . GLU A 1 158 ? 8.754 -4.941 -15.198 1.00 84.25 158 GLU A N 1
ATOM 1279 C CA . GLU A 1 158 ? 9.617 -5.491 -16.254 1.00 84.25 158 GLU A CA 1
ATOM 1280 C C . GLU A 1 158 ? 8.796 -5.863 -17.501 1.00 84.25 158 GLU A C 1
ATOM 1282 O O . GLU A 1 158 ? 7.695 -6.404 -17.356 1.00 84.25 158 GLU A O 1
ATOM 1287 N N . PRO A 1 159 ? 9.261 -5.575 -18.733 1.00 84.38 159 PRO A N 1
ATOM 1288 C CA . PRO A 1 159 ? 8.578 -6.002 -19.953 1.00 84.38 159 PRO A CA 1
ATOM 1289 C C . PRO A 1 159 ? 8.496 -7.526 -20.044 1.00 84.38 159 PRO A C 1
ATOM 1291 O O . PRO A 1 159 ? 9.287 -8.253 -19.450 1.00 84.38 159 PRO A O 1
ATOM 1294 N N . VAL A 1 160 ? 7.484 -7.998 -20.764 1.00 81.69 160 VAL A N 1
ATOM 1295 C CA . VAL A 1 160 ? 7.125 -9.414 -20.829 1.00 81.69 160 VAL A CA 1
ATOM 1296 C C . VAL A 1 160 ? 6.825 -9.733 -22.271 1.00 81.69 160 VAL A C 1
ATOM 1298 O O . VAL A 1 160 ? 5.918 -9.131 -22.843 1.00 81.69 160 VAL A O 1
ATOM 1301 N N . ASP A 1 161 ? 7.573 -10.675 -22.825 1.00 79.31 161 ASP A N 1
ATOM 1302 C CA . ASP A 1 161 ? 7.424 -11.056 -24.228 1.00 79.31 161 ASP A CA 1
ATOM 1303 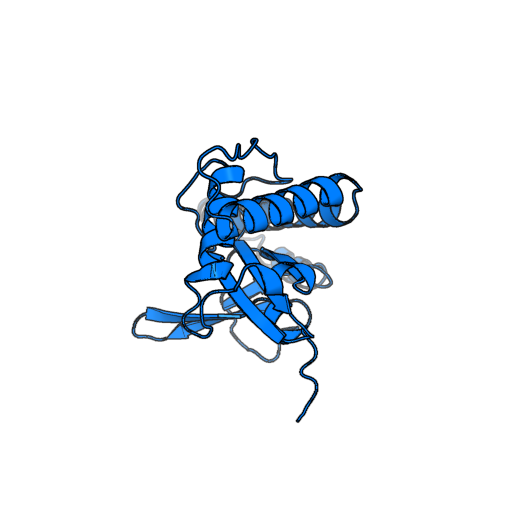C C . ASP A 1 161 ? 6.228 -11.997 -24.439 1.00 79.31 161 ASP A C 1
ATOM 1305 O O . ASP A 1 161 ? 5.574 -11.951 -25.476 1.00 79.31 161 ASP A O 1
ATOM 1309 N N . ASP A 1 162 ? 5.913 -12.830 -23.441 1.00 81.81 162 ASP A N 1
ATOM 1310 C CA . ASP A 1 162 ? 4.798 -13.779 -23.484 1.00 81.81 162 ASP A CA 1
ATOM 1311 C C . ASP A 1 162 ? 4.108 -13.890 -22.117 1.00 81.81 162 ASP A C 1
ATOM 1313 O O . ASP A 1 162 ? 4.712 -14.292 -21.118 1.00 81.81 162 ASP A O 1
ATOM 1317 N N . ILE A 1 163 ? 2.816 -13.554 -22.087 1.00 78.38 163 ILE A N 1
ATOM 1318 C CA . ILE A 1 163 ? 1.977 -13.593 -20.884 1.00 78.38 163 ILE A CA 1
ATOM 1319 C C . ILE A 1 163 ? 1.785 -15.014 -20.332 1.00 78.38 163 ILE A C 1
ATOM 1321 O O . ILE A 1 163 ? 1.475 -15.177 -19.156 1.00 78.38 163 ILE A O 1
ATOM 1325 N N . ASN A 1 164 ? 2.001 -16.054 -21.141 1.00 81.44 164 ASN A N 1
ATOM 1326 C CA . ASN A 1 164 ? 1.894 -17.439 -20.680 1.00 81.44 164 ASN A CA 1
ATOM 1327 C C . ASN A 1 164 ? 3.038 -17.840 -19.737 1.00 81.44 164 ASN A C 1
ATOM 1329 O O . ASN A 1 164 ? 2.898 -18.792 -18.973 1.00 81.44 164 ASN A O 1
ATOM 1333 N N . ASN A 1 165 ? 4.143 -17.088 -19.728 1.00 76.88 165 ASN A N 1
ATOM 1334 C CA . ASN A 1 165 ? 5.289 -17.331 -18.846 1.00 76.88 165 ASN A CA 1
ATOM 1335 C C . ASN A 1 165 ? 5.142 -16.655 -17.472 1.00 76.88 165 ASN A C 1
ATOM 1337 O O . ASN A 1 165 ? 6.101 -16.553 -16.704 1.00 76.88 165 ASN A O 1
ATOM 1341 N N . VAL A 1 166 ? 3.942 -16.166 -17.162 1.00 75.19 166 VAL A N 1
ATOM 1342 C CA . VAL A 1 166 ? 3.674 -15.297 -16.022 1.00 75.19 166 VAL A CA 1
ATOM 1343 C C . VAL A 1 166 ? 2.919 -16.060 -14.960 1.00 75.19 166 VAL A C 1
ATOM 1345 O O . VAL A 1 166 ? 1.744 -16.387 -15.114 1.00 75.19 166 VAL A O 1
ATOM 1348 N N . ASP A 1 167 ? 3.574 -16.276 -13.827 1.00 78.06 167 ASP A N 1
ATOM 1349 C CA . ASP A 1 167 ? 2.906 -16.821 -12.655 1.00 78.06 167 ASP A CA 1
ATOM 1350 C C . ASP A 1 167 ? 2.049 -15.742 -11.970 1.00 78.06 167 ASP A C 1
ATOM 1352 O O . ASP A 1 167 ? 2.454 -15.094 -11.003 1.00 78.06 167 ASP A O 1
ATOM 1356 N N . ILE A 1 168 ? 0.825 -15.553 -12.458 1.00 72.62 168 ILE A N 1
ATOM 1357 C CA . ILE A 1 168 ? -0.139 -14.595 -11.900 1.00 72.62 168 ILE A CA 1
ATOM 1358 C C . ILE A 1 168 ? -0.444 -14.814 -10.412 1.00 72.62 168 ILE A C 1
ATOM 1360 O O . ILE A 1 168 ? -1.119 -13.987 -9.825 1.00 72.62 168 ILE A O 1
ATOM 1364 N N . SER A 1 169 ? -0.003 -15.902 -9.769 1.00 71.25 169 SER A N 1
ATOM 1365 C CA . SER A 1 169 ? -0.141 -16.048 -8.315 1.00 71.25 169 SER A CA 1
ATOM 1366 C C . SER A 1 169 ? 0.879 -15.206 -7.541 1.00 71.25 169 SER A C 1
ATOM 1368 O O . SER A 1 169 ? 0.640 -14.828 -6.392 1.00 71.25 169 SER A O 1
ATOM 1370 N N . ASN A 1 170 ? 2.000 -14.880 -8.175 1.00 70.62 170 ASN A N 1
ATOM 1371 C CA . ASN A 1 170 ? 3.097 -14.119 -7.595 1.00 70.62 170 ASN A CA 1
ATOM 1372 C C . ASN A 1 170 ? 3.258 -12.762 -8.277 1.00 70.62 170 ASN A C 1
ATOM 1374 O O . ASN A 1 170 ? 3.697 -11.805 -7.653 1.00 70.62 170 ASN A O 1
ATOM 1378 N N . PHE A 1 171 ? 2.851 -12.640 -9.531 1.00 80.81 171 PHE A N 1
ATOM 1379 C CA . PHE A 1 171 ? 3.111 -11.449 -10.312 1.00 80.81 171 PHE A CA 1
ATOM 1380 C C . PHE A 1 171 ? 1.915 -10.488 -10.358 1.00 80.81 171 PHE A C 1
ATOM 1382 O O . PHE A 1 171 ? 0.766 -10.893 -10.537 1.00 80.81 171 PHE A O 1
ATOM 1389 N N . GLY A 1 172 ? 2.181 -9.191 -10.190 1.00 84.12 172 GLY A N 1
ATOM 1390 C CA . GLY A 1 172 ? 1.227 -8.132 -10.536 1.00 84.12 172 GLY A CA 1
ATOM 1391 C C . GLY A 1 172 ? 1.290 -7.797 -12.028 1.00 84.12 172 GLY A C 1
ATOM 1392 O O . GLY A 1 172 ? 2.317 -8.024 -12.672 1.00 84.12 172 GLY A O 1
ATOM 1393 N N . LEU A 1 173 ? 0.208 -7.240 -12.570 1.00 86.00 173 LEU A N 1
ATOM 1394 C CA . LEU A 1 173 ? 0.109 -6.844 -13.975 1.00 86.00 173 LEU A CA 1
ATOM 1395 C C . LEU A 1 173 ? 0.171 -5.322 -14.092 1.00 86.00 173 LEU A C 1
ATOM 1397 O O . LEU A 1 173 ? -0.617 -4.621 -13.466 1.00 86.00 173 LEU A O 1
ATOM 1401 N N . PHE A 1 174 ? 1.083 -4.816 -14.918 1.00 88.50 174 PHE A N 1
ATOM 1402 C CA . PHE A 1 174 ? 1.082 -3.432 -15.380 1.00 88.50 174 PHE A CA 1
ATOM 1403 C C . PHE A 1 174 ? 0.775 -3.415 -16.876 1.00 88.50 174 PHE A C 1
ATOM 1405 O O . PHE A 1 174 ? 1.539 -3.959 -17.681 1.00 88.50 174 PHE A O 1
ATOM 1412 N N . ILE A 1 175 ? -0.359 -2.822 -17.229 1.00 86.31 175 ILE A N 1
ATOM 1413 C CA . ILE A 1 175 ? -0.830 -2.681 -18.603 1.00 86.31 175 ILE A CA 1
ATOM 1414 C C . ILE A 1 175 ? -0.676 -1.213 -18.974 1.00 86.31 175 ILE A C 1
ATOM 1416 O O . ILE A 1 175 ? -1.189 -0.351 -18.266 1.00 86.31 175 ILE A O 1
ATOM 1420 N N . GLU A 1 176 ? 0.017 -0.950 -20.071 1.00 85.25 176 GLU A N 1
ATOM 1421 C CA . GLU A 1 176 ? 0.203 0.379 -20.643 1.00 85.25 176 GLU A CA 1
ATOM 1422 C C . GLU A 1 176 ? -0.209 0.307 -22.115 1.00 85.25 176 GLU A C 1
ATOM 1424 O O . GLU A 1 176 ? 0.213 -0.591 -22.845 1.00 85.25 176 GLU A O 1
ATOM 1429 N N . CYS A 1 177 ? -1.100 1.204 -22.509 1.00 84.00 177 CYS A N 1
ATOM 1430 C CA . CYS A 1 177 ? -1.607 1.384 -23.858 1.00 84.00 177 CYS A CA 1
ATOM 1431 C C . CYS A 1 177 ? -0.737 2.401 -24.612 1.00 84.00 177 CYS A C 1
ATOM 1433 O O . CYS A 1 177 ? -0.014 3.195 -24.012 1.00 84.00 177 CYS A O 1
ATOM 1435 N N . GLU A 1 178 ? -0.839 2.418 -25.943 1.00 85.00 178 GLU A N 1
ATOM 1436 C CA . GLU A 1 178 ? -0.061 3.331 -26.799 1.00 85.00 178 GLU A CA 1
ATOM 1437 C C . GLU A 1 178 ? -0.316 4.819 -26.505 1.00 85.00 178 GLU A C 1
ATOM 1439 O O . GLU A 1 178 ? 0.576 5.646 -26.668 1.00 85.00 178 GLU A O 1
ATOM 1444 N N . ASP A 1 179 ? -1.513 5.162 -26.027 1.00 87.06 179 ASP A N 1
ATOM 1445 C CA . ASP A 1 179 ? -1.899 6.516 -25.617 1.00 87.06 179 ASP A CA 1
ATOM 1446 C C . ASP A 1 179 ? -1.416 6.887 -24.200 1.00 87.06 179 ASP A C 1
ATOM 1448 O O . ASP A 1 179 ? -1.866 7.879 -23.626 1.00 87.06 179 ASP A O 1
ATOM 1452 N N . SER A 1 180 ? -0.517 6.082 -23.623 1.00 79.50 180 SER A N 1
ATOM 1453 C CA . SER A 1 180 ? -0.030 6.187 -22.241 1.00 79.50 180 SER A CA 1
ATOM 1454 C C . SER A 1 180 ? -1.122 6.038 -21.174 1.00 79.50 180 SER A C 1
ATOM 1456 O O . SER A 1 180 ? -0.868 6.275 -19.990 1.00 79.50 180 SER A O 1
ATOM 1458 N N . SER A 1 181 ? -2.337 5.623 -21.552 1.00 79.00 181 SER A N 1
ATOM 1459 C CA . SER A 1 181 ? -3.313 5.134 -20.584 1.00 79.00 181 SER A CA 1
ATOM 1460 C C . SER A 1 181 ? -2.871 3.765 -20.075 1.00 79.00 181 SER A C 1
ATOM 1462 O O . SER A 1 181 ? -2.178 3.015 -20.755 1.00 79.00 181 SER A O 1
ATOM 1464 N N . GLY A 1 182 ? -3.221 3.419 -18.844 1.00 83.56 182 GLY A N 1
ATOM 1465 C CA . GLY A 1 182 ? -2.753 2.167 -18.276 1.00 83.56 182 GLY A CA 1
ATOM 1466 C C . GLY A 1 182 ? -3.338 1.885 -16.912 1.00 83.56 182 GLY A C 1
ATOM 1467 O O . GLY A 1 182 ? -4.003 2.723 -16.301 1.00 83.56 182 GLY A O 1
ATOM 1468 N N . THR A 1 183 ? -3.102 0.673 -16.429 1.00 87.44 183 THR A N 1
ATOM 1469 C CA . THR A 1 183 ? -3.542 0.254 -15.106 1.00 87.44 183 THR A CA 1
ATOM 1470 C C . THR A 1 183 ? -2.546 -0.703 -14.475 1.00 87.44 183 THR A C 1
ATOM 1472 O O . THR A 1 183 ? -1.844 -1.454 -15.155 1.00 87.44 183 THR A O 1
ATOM 1475 N N . VAL A 1 184 ? -2.500 -0.674 -13.149 1.00 90.69 184 VAL A N 1
ATOM 1476 C CA . VAL A 1 184 ? -1.751 -1.622 -12.334 1.00 90.69 184 VAL A CA 1
ATOM 1477 C C . VAL A 1 184 ? -2.767 -2.474 -11.592 1.00 90.69 184 VAL A C 1
ATOM 1479 O O . VAL A 1 184 ? -3.678 -1.938 -10.968 1.00 90.69 184 VAL A O 1
ATOM 1482 N N . ILE A 1 185 ? -2.586 -3.790 -11.633 1.00 88.50 185 ILE A N 1
ATOM 1483 C CA . ILE A 1 185 ? -3.317 -4.733 -10.794 1.00 88.50 185 ILE A CA 1
ATOM 1484 C C . ILE A 1 185 ? -2.293 -5.457 -9.930 1.00 88.50 185 ILE A C 1
ATOM 1486 O O . ILE A 1 185 ? -1.503 -6.272 -10.419 1.00 88.50 185 ILE A O 1
ATOM 1490 N N . VAL A 1 186 ? -2.303 -5.155 -8.634 1.00 90.69 186 VAL A N 1
ATOM 1491 C CA . VAL A 1 186 ? -1.404 -5.805 -7.675 1.00 90.69 186 VAL A CA 1
ATOM 1492 C C . VAL A 1 186 ? -1.988 -7.119 -7.142 1.00 90.69 186 VAL A C 1
ATOM 1494 O O . VAL A 1 186 ? -3.210 -7.292 -7.146 1.00 90.69 186 VAL A O 1
ATOM 1497 N N . PRO A 1 187 ? -1.157 -8.047 -6.621 1.00 87.75 187 PRO A N 1
ATOM 1498 C CA . PRO A 1 187 ? -1.631 -9.336 -6.120 1.00 87.75 187 PRO A CA 1
ATOM 1499 C C . PRO A 1 187 ? -2.782 -9.292 -5.116 1.00 87.75 187 PRO A C 1
ATOM 1501 O O . PRO A 1 187 ? -3.669 -10.145 -5.157 1.00 87.75 187 PRO A O 1
ATOM 1504 N N . ALA A 1 188 ? -2.810 -8.284 -4.245 1.00 86.44 188 ALA A N 1
ATOM 1505 C CA . ALA A 1 188 ? -3.889 -8.113 -3.277 1.00 86.44 188 ALA A CA 1
ATOM 1506 C C . ALA A 1 188 ? -5.273 -7.943 -3.941 1.00 86.44 188 ALA A C 1
ATOM 1508 O O . ALA A 1 188 ? -6.282 -8.376 -3.380 1.00 86.44 188 ALA A O 1
ATOM 1509 N N . GLU A 1 189 ? -5.344 -7.375 -5.149 1.00 85.94 189 GLU A N 1
ATOM 1510 C CA . GLU A 1 189 ? -6.616 -7.083 -5.816 1.00 85.94 189 GLU A CA 1
ATOM 1511 C C . GLU A 1 189 ? -7.308 -8.329 -6.384 1.00 85.94 189 GLU A C 1
ATOM 1513 O O . GLU A 1 189 ? -8.535 -8.412 -6.340 1.00 85.94 189 GLU A O 1
ATOM 1518 N N . TYR A 1 190 ? -6.552 -9.316 -6.880 1.00 83.44 190 TYR A N 1
ATOM 1519 C CA . TYR A 1 190 ? -7.123 -10.543 -7.456 1.00 83.44 190 TYR A CA 1
ATOM 1520 C C . TYR A 1 190 ? -7.065 -11.759 -6.521 1.00 83.44 190 TYR A C 1
ATOM 1522 O O . TYR A 1 190 ? -7.866 -12.676 -6.689 1.00 83.44 190 TYR A O 1
ATOM 1530 N N . LYS A 1 191 ? -6.176 -11.780 -5.512 1.00 80.06 191 LYS A N 1
ATOM 1531 C CA . LYS A 1 191 ? -6.179 -12.825 -4.462 1.00 80.06 191 LYS A CA 1
ATOM 1532 C C . LYS A 1 191 ? -7.376 -12.714 -3.526 1.00 80.06 191 LYS A C 1
ATOM 1534 O O . LYS A 1 191 ? -7.707 -13.671 -2.832 1.00 80.06 191 LYS A O 1
ATOM 1539 N N . THR A 1 192 ? -8.029 -11.557 -3.514 1.00 67.50 192 THR A N 1
ATOM 1540 C CA . THR A 1 192 ? -9.279 -11.351 -2.796 1.00 67.50 192 THR A CA 1
ATOM 1541 C C . THR A 1 192 ? -10.354 -12.274 -3.395 1.00 67.50 192 THR A C 1
ATOM 1543 O O . THR A 1 192 ? -10.739 -12.069 -4.550 1.00 67.50 192 THR A O 1
ATOM 1546 N N . PRO A 1 193 ? -10.853 -13.298 -2.670 1.00 56.69 193 PRO A N 1
ATOM 1547 C CA . PRO A 1 193 ? -11.806 -14.241 -3.235 1.00 56.69 193 PRO A CA 1
ATOM 1548 C C . PRO A 1 193 ? -13.087 -13.501 -3.616 1.00 56.69 193 PRO A C 1
ATOM 1550 O O . PRO A 1 193 ? -13.840 -13.054 -2.749 1.00 56.69 193 PRO A O 1
ATOM 1553 N N . ARG A 1 194 ? -13.371 -13.405 -4.920 1.00 51.56 194 ARG A N 1
ATOM 1554 C CA . ARG A 1 194 ? -14.704 -13.027 -5.387 1.00 51.56 194 ARG A CA 1
ATOM 1555 C C . ARG A 1 194 ? -15.657 -14.122 -4.921 1.00 51.56 194 ARG A C 1
ATOM 1557 O O . ARG A 1 194 ? -15.734 -15.174 -5.547 1.00 51.56 194 ARG A O 1
ATOM 1564 N N . ARG A 1 195 ? -16.388 -13.904 -3.821 1.00 47.84 195 ARG A N 1
ATOM 1565 C CA . ARG A 1 195 ? -17.614 -14.680 -3.596 1.00 47.84 195 ARG A CA 1
ATOM 1566 C C . ARG A 1 195 ? -18.535 -14.354 -4.764 1.00 47.84 195 ARG A C 1
ATOM 1568 O O . ARG A 1 195 ? -19.009 -13.222 -4.864 1.00 47.84 195 ARG A O 1
ATOM 1575 N N . GLY A 1 196 ? -18.670 -15.321 -5.669 1.00 43.56 196 GLY A N 1
ATOM 1576 C CA . GLY A 1 196 ? -19.594 -15.264 -6.790 1.00 43.56 196 GLY A CA 1
ATOM 1577 C C . GLY A 1 196 ? -20.993 -14.942 -6.282 1.00 43.56 196 GLY A C 1
ATOM 1578 O O . GLY A 1 196 ? -21.419 -15.466 -5.251 1.00 43.56 196 GLY A O 1
ATOM 1579 N N . THR A 1 197 ? -21.636 -14.005 -6.967 1.00 38.03 197 THR A N 1
ATOM 1580 C CA . THR A 1 197 ? -23.091 -13.848 -6.971 1.00 38.03 197 THR A CA 1
ATOM 1581 C C . THR A 1 197 ? -23.729 -15.019 -7.690 1.00 38.03 197 THR A C 1
ATOM 1583 O O . THR A 1 197 ? -23.145 -15.407 -8.729 1.00 38.03 197 THR A O 1
#

Sequence (197 aa):
MILKNMQNGKREQMRFFMKLLKIKIITALIILLPLLSMASSDSCLEKWEEFSHRTEKIQLKNWIRTTAFNILSKNKDAAYPDIELPAQPECTGLFITLIRKGKVRGCYGAFTHRYNSPADILKDYIKGALYLDPRHTPLEKYELEETEIVLTVTSKPEPVDDINNVDISNFGLFIECEDSSGTVIVPAEYKTPRRGT

pLDDT: mean 80.75, std 19.53, range [35.53, 98.5]

Radius of gyration: 19.01 Å; chains: 1; bounding box: 59×39×43 Å

Foldseek 3Di:
DKWFFDDDDPPPVVVVVVVPPDDDDVVVVVVVVVVVLVVLLVVQNVLVVVVVPDPCVVVVQVLLLVLLLCVLVVPPPDDNDFDDDSHQLQFKKKKKWKAAPLATAFIFTGNHAPDRGPSVRSSVRSNCRQPPRPVHHHDHNVRSVRIDIDIDITGPDDDDPDPVVDPLCGMWDWAADPVRDTDTGTNVRVVRDPPDD